Protein AF-A0A433TKR3-F1 (afdb_monomer)

Radius of gyration: 33.06 Å; Cα contacts (8 Å, |Δi|>4): 77; chains: 1; bounding box: 110×56×82 Å

Solvent-accessible surface area (backbone atoms only — not comparable to full-atom values): 12250 Å² total; per-residue (Å²): 135,86,84,82,80,87,78,80,84,82,73,74,87,80,80,87,72,69,84,59,37,60,57,82,80,44,48,67,58,52,53,48,50,49,56,53,46,52,55,46,49,57,49,43,51,52,40,53,54,48,43,55,53,26,60,77,65,68,36,59,73,60,28,53,55,45,52,55,54,37,51,52,45,50,51,49,50,56,48,52,53,51,50,52,56,54,53,56,70,31,40,33,78,92,39,42,67,61,53,48,66,72,47,42,66,59,50,51,51,52,52,50,53,51,52,55,49,46,64,72,72,43,91,70,90,79,76,80,88,74,74,89,78,90,78,77,91,76,88,78,88,77,90,81,90,80,82,88,78,92,80,86,88,83,84,94,74,84,83,90,85,84,82,83,88,86,89,80,90,85,89,81,89,85,79,92,78,90,83,90,78,93,132

Sequence (183 aa):
MASFDPEESTKKSADVMGVKYPMKRLELSVHNFIKVLDIDLDRLHRHSENIKKLTNAEDWPGLHKEQVNASRTVQQIKANIREVERARTQVVDRDLGLFDSKVHDVKMKAISAVDEFAMLIGPGVSTTASSGSARQRTAVETGHGCDGTDSPLLPCSQPLLQETVSGTKGKSQSHRATLTQVF

Foldseek 3Di:
DDDDDDDDDPPPPPDPQDAADEVVVCVVVLVVLLVVLVVLLVVLVVLLVQLVVCVVVVVVVSNVVSVVVSVVSLVVLVVSLVVLVVNLSRHDPVCNVVSCVSCVVSSVSSVVSSVVVCVSPPDDPPPPDDDDDDDDDDDDDDDDDDDDDDDDDDDDDDDDDDDDDDDDDDDDDDDDDDDDDDD

Nearest PDB structures (foldseek):
  6fel-assembly2_C  TM=6.933E-01  e=3.642E+00  Homo sapiens
  5nwk-assembly1_G  TM=6.410E-01  e=9.718E+00  Nicotiana tabacum
  8i7r-assembly1_F4  TM=3.286E-01  e=6.282E+00  Mus musculus

Secondary structure (DSSP, 8-state):
--------------SSSPPPB-HHHHHHHHHHHHHHHHHHHHHHHHHHHHHHHHHHTT-HHHHHHHHHHHHHHHHHHHHHHHHHHHHHHTB-GGGHHHHHHHHHHHHHHHHHHHHHHHHHHS--S----------------------------------------------------------

Organism: Elysia chlorotica (NCBI:txid188477)

InterPro domains:
  IPR059001 STX17-like, N-terminal domain [PF26585] (24-120)

Mean predicted aligned error: 17.99 Å

Structure (mmCIF, N/CA/C/O backbone):
data_AF-A0A433TKR3-F1
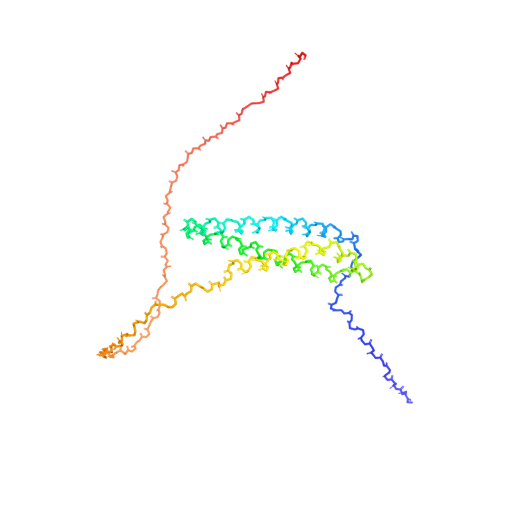#
_entry.id   AF-A0A433TKR3-F1
#
loop_
_atom_site.group_PDB
_atom_site.id
_atom_site.type_symbol
_atom_site.label_atom_id
_atom_site.label_alt_id
_atom_site.label_comp_id
_atom_site.label_asym_id
_atom_site.label_entity_id
_atom_site.label_seq_id
_atom_site.pdbx_PDB_ins_code
_atom_site.Cartn_x
_atom_site.Cartn_y
_atom_site.Cartn_z
_atom_site.occupancy
_atom_site.B_iso_or_equiv
_atom_site.auth_seq_id
_atom_site.auth_comp_id
_atom_site.auth_asym_id
_atom_site.auth_atom_id
_atom_site.pdbx_PDB_model_num
ATOM 1 N N . MET A 1 1 ? -63.866 -11.858 27.294 1.00 48.47 1 MET A N 1
ATOM 2 C CA . MET A 1 1 ? -63.194 -11.752 25.983 1.00 48.47 1 MET A CA 1
ATOM 3 C C . MET A 1 1 ? -61.899 -11.002 26.220 1.00 48.47 1 MET A C 1
ATOM 5 O O . MET A 1 1 ? -61.967 -9.891 26.723 1.00 48.47 1 MET A O 1
ATOM 9 N N . ALA A 1 2 ? -60.748 -11.644 26.020 1.00 47.81 2 ALA A N 1
ATOM 10 C CA . ALA A 1 2 ? -59.451 -11.016 26.257 1.00 47.81 2 ALA A CA 1
ATOM 11 C C . ALA A 1 2 ? -59.043 -10.220 25.010 1.00 47.81 2 ALA A C 1
ATOM 13 O O . ALA A 1 2 ? -58.962 -10.787 23.921 1.00 47.81 2 ALA A O 1
ATOM 14 N N . SER A 1 3 ? -58.850 -8.914 25.192 1.00 57.16 3 SER A N 1
ATOM 15 C CA . SER A 1 3 ? -58.264 -8.003 24.211 1.00 57.16 3 SER A CA 1
ATOM 16 C C . SER A 1 3 ? -56.766 -8.282 24.147 1.00 57.16 3 SER A C 1
ATOM 18 O O . SER A 1 3 ? -56.089 -8.209 25.170 1.00 57.16 3 SER A O 1
ATOM 20 N N . PHE A 1 4 ? -56.268 -8.667 22.976 1.00 55.81 4 PHE A N 1
ATOM 21 C CA . PHE A 1 4 ? -54.838 -8.763 22.705 1.00 55.81 4 PHE A CA 1
ATOM 22 C C . PHE A 1 4 ? -54.396 -7.441 22.074 1.00 55.81 4 PHE A C 1
ATOM 24 O O . PHE A 1 4 ? -54.699 -7.191 20.910 1.00 55.81 4 PHE A O 1
ATOM 31 N N . ASP A 1 5 ? -53.692 -6.613 22.843 1.00 66.38 5 ASP A N 1
ATOM 32 C CA . ASP A 1 5 ? -52.900 -5.496 22.324 1.00 66.38 5 ASP A CA 1
ATOM 33 C C . ASP A 1 5 ? -51.563 -6.031 21.784 1.00 66.38 5 ASP A C 1
ATOM 35 O O . ASP A 1 5 ? -50.830 -6.685 22.535 1.00 66.38 5 ASP A O 1
ATOM 39 N N . PRO A 1 6 ? -51.195 -5.781 20.514 1.00 61.09 6 PRO A N 1
ATOM 40 C CA . PRO A 1 6 ? -49.854 -6.046 20.028 1.00 61.09 6 PRO A CA 1
ATOM 41 C C . PRO A 1 6 ? -49.025 -4.760 20.118 1.00 61.09 6 PRO A C 1
ATOM 43 O O . PRO A 1 6 ? -48.836 -4.057 19.126 1.00 61.09 6 PRO A O 1
ATOM 46 N N . GLU A 1 7 ? -48.514 -4.455 21.308 1.00 57.00 7 GLU A N 1
ATOM 47 C CA . GLU A 1 7 ? -47.422 -3.492 21.454 1.00 57.00 7 GLU A CA 1
ATOM 48 C C . GLU A 1 7 ? -46.096 -4.144 21.020 1.00 57.00 7 GLU A C 1
ATOM 50 O O . GLU A 1 7 ? -45.695 -5.207 21.492 1.00 57.00 7 GLU A O 1
ATOM 55 N N . GLU A 1 8 ? -45.431 -3.448 20.100 1.00 56.69 8 GLU A N 1
ATOM 56 C CA . GLU A 1 8 ? -43.982 -3.264 20.077 1.00 56.69 8 GLU A CA 1
ATOM 57 C C . GLU A 1 8 ? -43.087 -4.507 19.903 1.00 56.69 8 GLU A C 1
ATOM 59 O O . GLU A 1 8 ? -42.444 -5.011 20.821 1.00 56.69 8 GLU A O 1
ATO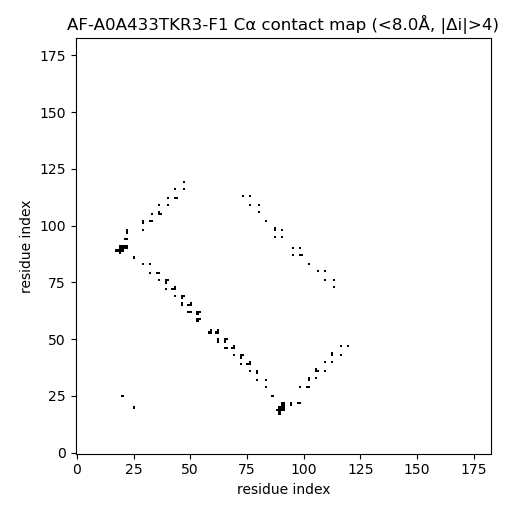M 64 N N . SER A 1 9 ? -42.888 -4.917 18.645 1.00 48.69 9 SER A N 1
ATOM 65 C CA . SER A 1 9 ? -41.662 -5.624 18.259 1.00 48.69 9 SER A CA 1
ATOM 66 C C . SER A 1 9 ? -40.660 -4.638 17.657 1.00 48.69 9 SER A C 1
ATOM 68 O O . SER A 1 9 ? -40.478 -4.579 16.436 1.00 48.69 9 SER A O 1
ATOM 70 N N . THR A 1 10 ? -39.972 -3.873 18.505 1.00 50.88 10 THR A N 1
ATOM 71 C CA . THR A 1 10 ? -38.689 -3.259 18.144 1.00 50.88 10 THR A CA 1
ATOM 72 C C . THR A 1 10 ? -37.668 -4.383 17.948 1.00 50.88 10 THR A C 1
ATOM 74 O O . THR A 1 10 ? -36.869 -4.731 18.816 1.00 50.88 10 THR A O 1
ATOM 77 N N . LYS A 1 11 ? -37.711 -5.013 16.767 1.00 49.41 11 LYS A N 1
ATOM 78 C CA . LYS A 1 11 ? -36.668 -5.923 16.293 1.00 49.41 11 LYS A CA 1
ATOM 79 C C . LYS A 1 11 ? -35.388 -5.116 16.130 1.00 49.41 11 LYS A C 1
ATOM 81 O O . LYS A 1 11 ? -35.115 -4.535 15.085 1.00 49.41 11 LYS A O 1
ATOM 86 N N . LYS A 1 12 ? -34.605 -5.102 17.204 1.00 47.38 12 LYS A N 1
ATOM 87 C CA . LYS A 1 12 ? -33.184 -4.789 17.226 1.00 47.38 12 LYS A CA 1
ATOM 88 C C . LYS A 1 12 ? -32.524 -5.610 16.113 1.00 47.38 12 LYS A C 1
ATOM 90 O O . LYS A 1 12 ? -32.362 -6.820 16.241 1.00 47.38 12 LYS A O 1
ATOM 95 N N . SER A 1 13 ? -32.202 -4.952 15.004 1.00 46.38 13 SER A N 1
ATOM 96 C CA . SER A 1 13 ? -31.494 -5.480 13.833 1.00 46.38 13 SER A CA 1
ATOM 97 C C . SER A 1 13 ? -30.025 -5.759 14.172 1.00 46.38 13 SER A C 1
ATOM 99 O O . SER A 1 13 ? -29.104 -5.175 13.602 1.00 46.38 13 SER A O 1
ATOM 101 N N . ALA A 1 14 ? -29.807 -6.593 15.181 1.00 53.03 14 ALA A N 1
ATOM 102 C CA . ALA A 1 14 ? -28.511 -6.915 15.744 1.00 53.03 14 ALA A CA 1
ATOM 103 C C . ALA A 1 14 ? -28.146 -8.355 15.398 1.00 53.03 14 ALA A C 1
ATOM 105 O O . ALA A 1 14 ? -28.072 -9.174 16.300 1.00 53.03 14 ALA A O 1
ATOM 106 N N . ASP A 1 15 ? -27.942 -8.662 14.114 1.00 48.41 15 ASP A N 1
ATOM 107 C CA . ASP A 1 15 ? -27.101 -9.811 13.745 1.00 48.41 15 ASP A CA 1
ATOM 108 C C . ASP A 1 15 ? -26.623 -9.779 12.280 1.00 48.41 15 ASP A C 1
ATOM 110 O O . ASP A 1 15 ? -26.839 -10.701 11.503 1.00 48.41 15 ASP A O 1
ATOM 114 N N . VAL A 1 16 ? -25.997 -8.676 11.857 1.00 54.69 16 VAL A N 1
ATOM 115 C CA . VAL A 1 16 ? -25.066 -8.695 10.700 1.00 54.69 16 VAL A CA 1
ATOM 116 C C . VAL A 1 16 ? -23.756 -7.973 11.052 1.00 54.69 16 VAL A C 1
ATOM 118 O O . VAL A 1 16 ? -22.920 -7.687 10.202 1.00 54.69 16 VAL A O 1
ATOM 121 N N . MET A 1 17 ? -23.545 -7.656 12.332 1.00 58.62 17 MET A N 1
ATOM 122 C CA . MET A 1 17 ? -22.309 -7.044 12.811 1.00 58.62 17 MET A CA 1
ATOM 123 C C . MET A 1 17 ? -21.657 -8.023 13.770 1.00 58.62 17 MET A C 1
ATOM 125 O O . MET A 1 17 ? -22.110 -8.186 14.900 1.00 58.62 17 MET A O 1
ATOM 129 N N . GLY A 1 18 ? -20.636 -8.712 13.262 1.00 68.06 18 GLY A N 1
ATOM 130 C CA . GLY A 1 18 ? -19.892 -9.731 13.988 1.00 68.06 18 GLY A CA 1
ATOM 131 C C . GLY A 1 18 ? -19.326 -9.248 15.326 1.00 68.06 18 GLY A C 1
ATOM 132 O O . GLY A 1 18 ? -19.333 -8.065 15.665 1.00 68.06 18 GLY A O 1
ATOM 133 N N . VAL A 1 19 ? -18.819 -10.208 16.098 1.00 84.75 19 VAL A N 1
ATOM 134 C CA . VAL A 1 19 ? -18.262 -9.987 17.436 1.00 84.75 19 VAL A CA 1
ATOM 135 C C . VAL A 1 19 ? -17.197 -8.881 17.408 1.00 84.75 19 VAL A C 1
ATOM 137 O O . VAL A 1 19 ? -16.174 -9.019 16.740 1.00 84.75 19 VAL A O 1
ATOM 140 N N . LYS A 1 20 ? -17.433 -7.796 18.159 1.00 94.12 20 LYS A N 1
ATOM 141 C CA . LYS A 1 20 ? -16.462 -6.710 18.360 1.00 94.12 20 LYS A CA 1
ATOM 142 C C . LYS A 1 20 ? -15.463 -7.070 19.465 1.00 94.12 20 LYS A C 1
ATOM 144 O O . LYS A 1 20 ? -15.821 -7.684 20.471 1.00 94.12 20 LYS A O 1
ATOM 149 N N . TYR A 1 21 ? -14.219 -6.635 19.314 1.00 95.06 21 TYR A N 1
ATOM 150 C CA . TYR A 1 21 ? -13.103 -6.909 20.209 1.00 95.06 21 TYR A CA 1
ATOM 151 C C . TYR A 1 21 ? -12.458 -5.613 20.717 1.00 95.06 21 TYR A C 1
ATOM 153 O O . TYR A 1 21 ? -12.402 -4.618 19.989 1.00 95.06 21 TYR A O 1
ATOM 161 N N . PRO A 1 22 ? -11.960 -5.597 21.967 1.00 95.19 22 PRO A N 1
ATOM 162 C CA . PRO A 1 22 ? -11.177 -4.474 22.466 1.00 95.19 22 PRO A CA 1
ATOM 163 C C . PRO A 1 22 ? -9.855 -4.365 21.702 1.00 95.19 22 PRO A C 1
ATOM 165 O O . PRO A 1 22 ? -9.304 -5.383 21.265 1.00 95.19 22 PRO A O 1
ATOM 168 N N . MET A 1 23 ? -9.296 -3.155 21.635 1.00 95.50 23 MET A N 1
ATOM 169 C CA . MET A 1 23 ? -8.055 -2.883 20.896 1.00 95.50 23 MET A CA 1
ATOM 170 C C . MET A 1 23 ? -6.918 -3.851 21.252 1.00 95.50 23 MET A C 1
ATOM 172 O O . MET A 1 23 ? -6.229 -4.340 20.361 1.00 95.50 23 MET A O 1
ATOM 176 N N . LYS A 1 24 ? -6.777 -4.201 22.538 1.00 94.75 24 LYS A N 1
ATOM 177 C CA . LYS A 1 24 ? -5.726 -5.100 23.052 1.00 94.75 24 LYS A CA 1
ATOM 178 C C . LYS A 1 24 ? -5.632 -6.437 22.312 1.00 94.75 24 LYS A C 1
ATOM 180 O O . LYS A 1 24 ? -4.547 -6.977 22.148 1.00 94.75 24 LYS A O 1
ATOM 185 N N . ARG A 1 25 ? -6.761 -6.980 21.841 1.00 95.38 25 ARG A N 1
ATOM 186 C CA . ARG A 1 25 ? -6.782 -8.255 21.104 1.00 95.38 25 ARG A CA 1
ATOM 187 C C . ARG A 1 25 ? -6.266 -8.108 19.669 1.00 95.38 25 ARG A C 1
ATOM 189 O O . ARG A 1 25 ? -5.767 -9.073 19.098 1.00 95.38 25 ARG A O 1
ATOM 196 N N . LEU A 1 26 ? -6.395 -6.915 19.095 1.00 94.75 26 LEU A N 1
ATOM 197 C CA . LEU A 1 26 ? -6.037 -6.601 17.713 1.00 94.75 26 LEU A CA 1
ATOM 198 C C . LEU A 1 26 ? -4.635 -5.991 17.587 1.00 94.75 26 LEU A C 1
ATOM 200 O O . LEU A 1 26 ? -4.160 -5.830 16.469 1.00 94.75 26 LEU A O 1
ATOM 204 N N . GLU A 1 27 ? -3.941 -5.697 18.692 1.00 95.31 27 GLU A N 1
ATOM 205 C CA . GLU A 1 27 ? -2.611 -5.064 18.689 1.00 95.31 27 GLU A CA 1
ATOM 206 C C . GLU A 1 27 ? -1.600 -5.786 17.798 1.00 95.31 27 GLU A C 1
ATOM 208 O O . GLU A 1 27 ? -0.937 -5.149 16.979 1.00 95.31 27 GLU A O 1
ATOM 213 N N . LEU A 1 28 ? -1.527 -7.116 17.899 1.00 96.31 28 LEU A N 1
ATOM 214 C CA . LEU A 1 28 ? -0.622 -7.909 17.067 1.00 96.31 28 LEU A CA 1
ATOM 215 C C . LEU A 1 28 ? -1.000 -7.833 15.582 1.00 96.31 28 LEU A C 1
ATOM 217 O O . LEU A 1 28 ? -0.124 -7.749 14.725 1.00 96.31 28 LEU A O 1
ATOM 221 N N . SER A 1 29 ? -2.300 -7.827 15.275 1.00 95.69 29 SER A N 1
ATOM 222 C CA . SER A 1 29 ? -2.774 -7.688 13.892 1.00 95.69 29 SER A CA 1
ATOM 223 C C . SER A 1 29 ? -2.434 -6.308 13.335 1.00 95.69 29 SER A C 1
ATOM 225 O O . SER A 1 29 ? -1.899 -6.215 12.238 1.00 95.69 29 SER A O 1
ATOM 227 N N . VAL A 1 30 ? -2.640 -5.247 14.120 1.00 96.88 30 VAL A N 1
ATOM 228 C CA . VAL A 1 30 ? -2.285 -3.872 13.741 1.00 96.88 30 VAL A CA 1
ATOM 229 C C . VAL A 1 30 ? -0.789 -3.724 13.492 1.00 96.88 30 VAL A C 1
ATOM 231 O O . VAL A 1 30 ? -0.396 -3.179 12.464 1.00 96.88 30 VAL A O 1
ATOM 234 N N . HIS A 1 31 ? 0.047 -4.263 14.378 1.00 97.88 31 HIS A N 1
ATOM 235 C CA . HIS A 1 31 ? 1.494 -4.278 14.175 1.00 97.88 31 HIS A CA 1
ATOM 236 C C . HIS A 1 31 ? 1.883 -5.001 12.875 1.00 97.88 31 HIS A C 1
ATOM 238 O O . HIS A 1 31 ? 2.725 -4.517 12.120 1.00 97.88 31 HIS A O 1
ATOM 244 N N . ASN A 1 32 ? 1.246 -6.139 12.583 1.00 97.69 32 ASN A N 1
ATOM 245 C CA . ASN A 1 32 ? 1.503 -6.880 11.352 1.00 97.69 32 ASN A CA 1
ATOM 246 C C . ASN A 1 32 ? 1.059 -6.109 10.104 1.00 97.69 32 ASN A C 1
ATOM 248 O O . ASN A 1 32 ? 1.804 -6.101 9.130 1.00 97.69 32 ASN A O 1
ATOM 252 N N . PHE A 1 33 ? -0.092 -5.429 10.132 1.00 97.38 33 PHE A N 1
ATOM 253 C CA . PHE A 1 33 ? -0.540 -4.601 9.008 1.00 97.38 33 PHE A CA 1
ATOM 254 C C . PHE A 1 33 ? 0.463 -3.498 8.686 1.00 97.38 33 PHE A C 1
ATOM 256 O O . PHE A 1 33 ? 0.832 -3.341 7.526 1.00 97.38 33 PHE A O 1
ATOM 263 N N . ILE A 1 34 ? 0.936 -2.781 9.711 1.00 97.88 34 ILE A N 1
ATOM 264 C CA . ILE A 1 34 ? 1.934 -1.716 9.549 1.00 97.88 34 ILE A CA 1
ATOM 265 C C . ILE A 1 34 ? 3.204 -2.292 8.921 1.00 97.88 34 ILE A C 1
ATOM 267 O O . ILE A 1 34 ? 3.629 -1.844 7.862 1.00 97.88 34 ILE A O 1
ATOM 271 N N . LYS A 1 35 ? 3.746 -3.361 9.514 1.00 98.25 35 LYS A N 1
ATOM 272 C CA . LYS A 1 35 ? 4.983 -3.986 9.041 1.00 98.25 35 LYS A CA 1
ATOM 273 C C . LYS A 1 35 ? 4.885 -4.487 7.597 1.00 98.25 35 LYS A C 1
ATOM 275 O O . LYS A 1 35 ? 5.826 -4.315 6.830 1.00 98.25 35 LYS A O 1
ATOM 280 N N . VAL A 1 36 ? 3.790 -5.158 7.238 1.00 98.25 36 VAL A N 1
ATOM 281 C CA . VAL A 1 36 ? 3.608 -5.696 5.881 1.00 98.25 36 VAL A CA 1
ATOM 282 C C . VAL A 1 36 ? 3.456 -4.559 4.873 1.00 98.25 36 VAL A C 1
ATOM 284 O O . VAL A 1 36 ? 4.099 -4.602 3.827 1.00 98.25 36 VAL A O 1
ATOM 287 N N . LEU A 1 37 ? 2.671 -3.528 5.197 1.00 98.12 37 LEU A N 1
ATOM 288 C CA . LEU A 1 37 ? 2.521 -2.367 4.324 1.00 98.12 37 LEU A CA 1
ATOM 289 C C . LEU A 1 37 ? 3.848 -1.629 4.121 1.00 98.12 37 LEU A C 1
ATOM 291 O O . LEU A 1 37 ? 4.151 -1.293 2.984 1.00 98.12 37 LEU A O 1
ATOM 295 N N . ASP A 1 38 ? 4.665 -1.439 5.159 1.00 98.25 38 ASP A N 1
ATOM 296 C CA . ASP A 1 38 ? 5.983 -0.803 5.012 1.00 98.25 38 ASP A CA 1
ATOM 297 C C . ASP A 1 38 ? 6.882 -1.576 4.028 1.00 98.25 38 ASP A C 1
ATOM 299 O O . ASP A 1 38 ? 7.483 -0.987 3.128 1.00 98.25 38 ASP A O 1
ATOM 303 N N . ILE A 1 39 ? 6.915 -2.911 4.132 1.00 98.38 39 ILE A N 1
ATOM 304 C CA . ILE A 1 39 ? 7.685 -3.770 3.216 1.00 98.38 39 ILE A CA 1
ATOM 305 C C . ILE A 1 39 ? 7.169 -3.647 1.775 1.00 98.38 39 ILE A C 1
ATOM 307 O O . ILE A 1 39 ? 7.962 -3.557 0.832 1.00 98.38 39 ILE A O 1
ATOM 311 N N . ASP A 1 40 ? 5.850 -3.662 1.589 1.00 98.25 40 ASP A N 1
ATOM 312 C CA . ASP A 1 40 ? 5.247 -3.553 0.262 1.00 98.25 40 ASP A CA 1
ATOM 313 C C . ASP A 1 40 ? 5.471 -2.162 -0.356 1.00 98.25 40 ASP A C 1
ATOM 315 O O . ASP A 1 40 ? 5.695 -2.058 -1.565 1.00 98.25 40 ASP A O 1
ATOM 319 N N . LEU A 1 41 ? 5.466 -1.100 0.457 1.00 98.62 41 LEU A N 1
ATOM 320 C CA . LEU A 1 41 ? 5.727 0.271 0.015 1.00 98.62 41 LEU A CA 1
ATOM 321 C C . LEU A 1 41 ? 7.165 0.446 -0.468 1.00 98.62 41 LEU A C 1
ATOM 323 O O . LEU A 1 41 ? 7.380 0.948 -1.574 1.00 98.62 41 LEU A O 1
ATOM 327 N N . ASP A 1 42 ? 8.139 -0.050 0.295 1.00 98.50 42 ASP A N 1
ATOM 328 C CA . ASP A 1 42 ? 9.545 -0.064 -0.120 1.00 98.50 42 ASP A CA 1
ATOM 329 C C . ASP A 1 42 ? 9.728 -0.818 -1.441 1.00 98.50 42 ASP A C 1
ATOM 331 O O . ASP A 1 42 ? 10.486 -0.408 -2.327 1.00 98.50 42 ASP A O 1
ATOM 335 N N . ARG A 1 43 ? 9.011 -1.934 -1.605 1.00 98.50 43 ARG A N 1
ATOM 336 C CA . ARG A 1 43 ? 9.051 -2.732 -2.830 1.00 98.50 43 ARG A CA 1
ATOM 337 C C . ARG A 1 43 ? 8.453 -1.984 -4.019 1.00 98.50 43 ARG A C 1
ATOM 339 O O . ARG A 1 43 ? 9.044 -2.001 -5.099 1.00 98.50 43 ARG A O 1
ATOM 346 N N . LEU A 1 44 ? 7.311 -1.322 -3.835 1.00 98.56 44 LEU A N 1
ATOM 347 C CA . LEU A 1 44 ? 6.661 -0.531 -4.881 1.00 98.56 44 LEU A CA 1
ATOM 348 C C . LEU A 1 44 ? 7.533 0.657 -5.310 1.00 98.56 44 LEU A C 1
ATOM 350 O O . LEU A 1 44 ? 7.657 0.937 -6.506 1.00 98.56 44 LEU A O 1
ATOM 354 N N . HIS A 1 45 ? 8.192 1.311 -4.355 1.00 98.25 45 HIS A N 1
ATOM 355 C CA . HIS A 1 45 ? 9.132 2.388 -4.637 1.00 98.25 45 HIS A CA 1
ATOM 356 C C . HIS A 1 45 ? 10.285 1.909 -5.532 1.00 98.25 45 HIS A C 1
ATOM 358 O O . HIS A 1 45 ? 10.523 2.483 -6.594 1.00 98.25 45 HIS A O 1
ATOM 364 N N . ARG A 1 46 ? 10.926 0.784 -5.186 1.00 98.50 46 ARG A N 1
ATOM 365 C CA . ARG A 1 46 ? 11.996 0.185 -6.009 1.00 98.50 46 ARG A CA 1
ATOM 366 C C . ARG A 1 46 ? 11.523 -0.182 -7.414 1.00 98.50 46 ARG A C 1
ATOM 368 O O . ARG A 1 46 ? 12.225 0.090 -8.383 1.00 98.50 46 ARG A O 1
ATOM 375 N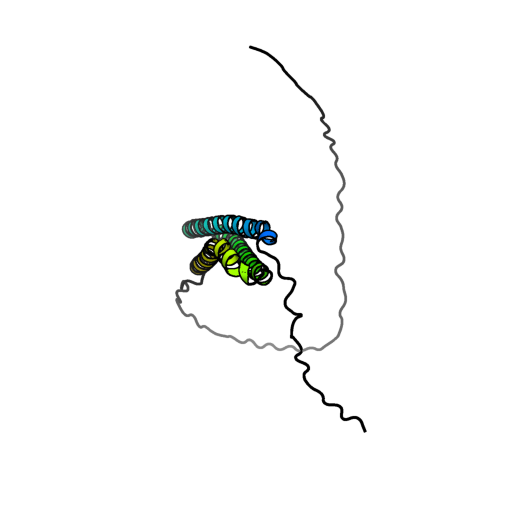 N . HIS A 1 47 ? 10.326 -0.757 -7.539 1.00 98.38 47 HIS A N 1
ATOM 376 C CA . HIS A 1 47 ? 9.734 -1.033 -8.848 1.00 98.38 47 HIS A CA 1
ATOM 377 C C . HIS A 1 47 ? 9.569 0.242 -9.683 1.00 98.38 47 HIS A C 1
ATOM 379 O O . HIS A 1 47 ? 9.858 0.242 -10.877 1.00 98.38 47 HIS A O 1
ATOM 385 N N . SER A 1 48 ? 9.162 1.344 -9.054 1.00 97.94 48 SER A N 1
ATOM 386 C CA . SER A 1 48 ? 8.988 2.640 -9.719 1.00 97.94 48 SER A CA 1
ATOM 387 C C . SER A 1 48 ? 10.314 3.193 -10.250 1.00 97.94 48 SER A C 1
ATOM 389 O O . SER A 1 48 ? 10.372 3.716 -11.362 1.00 97.94 48 SER A O 1
ATOM 391 N N . GLU A 1 49 ? 11.400 3.050 -9.489 1.00 98.00 49 GLU A N 1
ATOM 392 C CA . GLU A 1 49 ? 12.743 3.419 -9.946 1.00 98.00 49 GLU A CA 1
ATOM 393 C C . GLU A 1 49 ? 13.241 2.527 -11.086 1.00 98.00 49 GLU A C 1
ATOM 395 O O . GLU A 1 49 ? 13.807 3.025 -12.060 1.00 98.00 49 GLU A O 1
ATOM 400 N N . ASN A 1 50 ? 13.031 1.215 -10.981 1.00 98.06 50 ASN A N 1
ATOM 401 C CA . ASN A 1 50 ? 13.443 0.260 -12.005 1.00 98.06 50 ASN A CA 1
ATOM 402 C C . ASN A 1 50 ? 12.702 0.494 -13.319 1.00 98.06 50 ASN A C 1
ATOM 404 O O . ASN A 1 50 ? 13.335 0.498 -14.368 1.00 98.06 50 ASN A O 1
ATOM 408 N N . ILE A 1 51 ? 11.396 0.764 -13.262 1.00 97.31 51 ILE A N 1
ATOM 409 C CA . ILE A 1 51 ? 10.597 1.141 -14.432 1.00 97.31 51 ILE A CA 1
ATOM 410 C C . ILE A 1 51 ? 11.221 2.351 -15.128 1.00 97.31 51 ILE A C 1
ATOM 412 O O . ILE A 1 51 ? 11.484 2.285 -16.321 1.00 97.31 51 ILE A O 1
ATOM 416 N N . LYS A 1 52 ? 11.549 3.422 -14.391 1.00 96.75 52 LYS A N 1
ATOM 417 C CA . LYS A 1 52 ? 12.201 4.611 -14.970 1.00 96.75 52 LYS A CA 1
ATOM 418 C C . LYS A 1 52 ? 13.539 4.266 -15.635 1.00 96.75 52 LYS A C 1
ATOM 420 O O . LYS A 1 52 ? 13.809 4.726 -16.741 1.00 96.75 52 LYS A O 1
ATOM 425 N N . LYS A 1 53 ? 14.367 3.443 -14.981 1.00 98.06 53 LYS A N 1
ATOM 426 C CA . LYS A 1 53 ? 15.672 3.007 -15.512 1.00 98.06 53 LYS A CA 1
ATOM 427 C C . LYS A 1 53 ? 15.523 2.181 -16.795 1.00 98.06 53 LYS A C 1
ATOM 429 O O . LYS A 1 53 ? 16.233 2.447 -17.757 1.00 98.06 53 LYS A O 1
ATOM 434 N N . LEU A 1 54 ? 14.600 1.220 -16.813 1.00 97.62 54 LEU A N 1
ATOM 435 C CA . LEU A 1 54 ? 14.348 0.333 -17.954 1.00 97.62 54 LEU A CA 1
ATOM 436 C C . LEU A 1 54 ? 13.732 1.087 -19.136 1.00 97.62 54 LEU A C 1
ATOM 438 O O . LEU A 1 54 ? 14.137 0.852 -20.270 1.00 97.62 54 LEU A O 1
ATOM 442 N N . THR A 1 55 ? 12.832 2.042 -18.875 1.00 96.06 55 THR A N 1
ATOM 443 C CA . THR A 1 55 ? 12.296 2.946 -19.903 1.00 96.06 55 THR A CA 1
ATOM 444 C C . THR A 1 55 ? 13.410 3.757 -20.563 1.00 96.06 55 THR A C 1
ATOM 446 O O . THR A 1 55 ? 13.482 3.803 -21.785 1.00 96.06 55 THR A O 1
ATOM 449 N N . ASN A 1 56 ? 14.315 4.352 -19.778 1.00 97.12 56 ASN A N 1
ATOM 450 C CA . ASN A 1 56 ? 15.430 5.142 -20.316 1.00 97.12 56 ASN A CA 1
ATOM 451 C C . ASN A 1 56 ? 16.454 4.299 -21.093 1.00 97.12 56 ASN A C 1
ATOM 453 O O . ASN A 1 56 ? 17.167 4.831 -21.937 1.00 97.12 56 ASN A O 1
ATOM 457 N N . ALA A 1 57 ? 16.556 3.007 -20.775 1.00 97.50 57 ALA A N 1
ATOM 458 C CA . ALA A 1 57 ? 17.439 2.061 -21.448 1.00 97.50 57 ALA A CA 1
ATOM 459 C C . ALA A 1 57 ? 16.781 1.363 -22.654 1.00 97.50 57 ALA A C 1
ATOM 461 O O . ALA A 1 57 ? 17.432 0.535 -23.284 1.00 97.50 57 ALA A O 1
ATOM 462 N N . GLU A 1 58 ? 15.506 1.654 -22.944 1.00 96.88 58 GLU A N 1
ATOM 463 C CA . GLU A 1 58 ? 14.703 1.005 -23.994 1.00 96.88 58 GLU A CA 1
ATOM 464 C C . GLU A 1 58 ? 14.644 -0.539 -23.876 1.00 96.88 58 GLU A C 1
ATOM 466 O O . GLU A 1 58 ? 14.395 -1.250 -24.852 1.00 96.88 58 GLU A O 1
ATOM 471 N N . ASP A 1 59 ? 14.825 -1.085 -22.666 1.00 97.88 59 ASP A N 1
ATOM 472 C CA . ASP A 1 59 ? 14.702 -2.524 -22.391 1.00 97.88 59 ASP A CA 1
ATOM 473 C C . ASP A 1 59 ? 13.227 -2.899 -22.196 1.0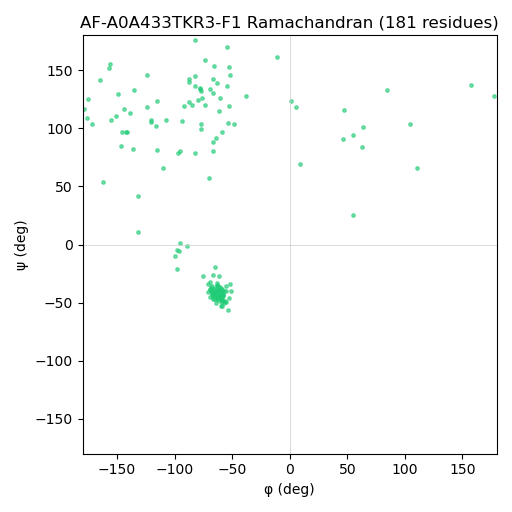0 97.88 59 ASP A C 1
ATOM 475 O O . ASP A 1 59 ? 12.732 -3.050 -21.076 1.00 97.88 59 ASP A O 1
ATOM 479 N N . TRP A 1 60 ? 12.497 -3.027 -23.306 1.00 96.88 60 TRP A N 1
ATOM 480 C CA . TRP A 1 60 ? 11.062 -3.328 -23.302 1.00 96.88 60 TRP A CA 1
ATOM 481 C C . TRP A 1 60 ? 10.699 -4.669 -22.640 1.00 96.88 60 TRP A C 1
ATOM 483 O O . TRP A 1 60 ? 9.728 -4.698 -21.873 1.00 96.88 60 TRP A O 1
ATOM 493 N N . PRO A 1 61 ? 11.437 -5.780 -22.863 1.00 97.62 61 PRO A N 1
ATOM 494 C CA . PRO A 1 61 ? 11.184 -7.032 -22.151 1.00 97.62 61 PRO A CA 1
ATOM 495 C C . PRO A 1 61 ? 11.366 -6.898 -20.635 1.00 97.62 61 PRO A C 1
ATOM 497 O O . PRO A 1 61 ? 10.519 -7.372 -19.867 1.00 97.62 61 PRO A O 1
ATOM 500 N N . GLY A 1 62 ? 12.443 -6.234 -20.197 1.00 97.81 62 GLY A N 1
ATOM 501 C CA . GLY A 1 62 ? 12.687 -5.945 -18.787 1.00 97.81 62 GLY A CA 1
ATOM 502 C C . GLY A 1 62 ? 11.597 -5.057 -18.192 1.00 97.81 62 GLY A C 1
ATOM 503 O O . GLY A 1 62 ? 11.044 -5.381 -17.138 1.00 97.81 62 GLY A O 1
ATOM 504 N N . LEU A 1 63 ? 11.227 -3.986 -18.899 1.00 97.44 63 LEU A N 1
ATOM 505 C CA . LEU A 1 63 ? 10.175 -3.053 -18.499 1.00 97.44 63 LEU A CA 1
ATOM 506 C C . LEU A 1 63 ? 8.840 -3.769 -18.295 1.00 97.44 63 LEU A C 1
ATOM 508 O O . LEU A 1 63 ? 8.219 -3.613 -17.245 1.00 97.44 63 LEU A O 1
ATOM 512 N N . HIS A 1 64 ? 8.409 -4.585 -19.260 1.00 96.69 64 HIS A N 1
ATOM 513 C CA . HIS A 1 64 ? 7.145 -5.310 -19.160 1.00 96.69 64 HIS A CA 1
ATOM 514 C C . HIS A 1 64 ? 7.127 -6.246 -17.945 1.00 96.69 64 HIS A C 1
ATOM 516 O O . HIS A 1 64 ? 6.174 -6.253 -17.161 1.00 96.69 64 HIS A O 1
ATOM 522 N N . LYS A 1 65 ? 8.211 -7.006 -17.742 1.00 98.00 65 LYS A N 1
ATOM 523 C CA . LYS A 1 65 ? 8.356 -7.886 -16.577 1.00 98.00 65 LYS A CA 1
ATOM 524 C C . LYS A 1 65 ? 8.262 -7.099 -15.270 1.00 98.00 65 LYS A C 1
ATOM 526 O O . LYS A 1 65 ? 7.586 -7.538 -14.337 1.00 98.00 65 LYS A O 1
ATOM 531 N N . GLU A 1 66 ? 8.916 -5.944 -15.207 1.00 98.12 66 GLU A N 1
ATOM 532 C CA . GLU A 1 66 ? 8.915 -5.102 -14.017 1.00 98.12 66 GLU A CA 1
ATOM 533 C C . GLU A 1 66 ? 7.533 -4.498 -13.742 1.00 98.12 66 GLU A C 1
ATOM 535 O O . GLU A 1 66 ? 7.063 -4.554 -12.607 1.00 98.12 66 GLU A O 1
ATOM 540 N N . GLN A 1 67 ? 6.821 -4.031 -14.770 1.00 97.00 67 GLN A N 1
ATOM 541 C CA . GLN A 1 67 ? 5.445 -3.534 -14.651 1.00 97.00 67 GLN A CA 1
ATOM 542 C C . GLN A 1 67 ? 4.478 -4.607 -14.130 1.00 97.00 67 GLN A C 1
ATOM 544 O O . GLN A 1 67 ? 3.631 -4.320 -13.277 1.00 97.00 67 GLN A O 1
ATOM 549 N N . VAL A 1 68 ? 4.611 -5.856 -14.588 1.00 97.38 68 VAL A N 1
ATOM 550 C CA . VAL A 1 68 ? 3.805 -6.982 -14.086 1.00 97.38 68 VAL A CA 1
ATOM 551 C C . VAL A 1 68 ? 4.107 -7.252 -12.610 1.00 97.38 68 VAL A C 1
ATOM 553 O O . VAL A 1 68 ? 3.182 -7.425 -11.813 1.00 97.38 68 VAL A O 1
ATOM 556 N N . ASN A 1 69 ? 5.383 -7.266 -12.216 1.00 97.88 69 ASN A N 1
ATOM 557 C CA . ASN A 1 69 ? 5.775 -7.460 -10.817 1.00 97.88 69 ASN A CA 1
ATOM 558 C C . ASN A 1 69 ? 5.239 -6.340 -9.919 1.00 97.88 69 ASN A C 1
ATOM 560 O O . ASN A 1 69 ? 4.636 -6.613 -8.881 1.00 97.88 69 ASN A O 1
ATOM 564 N N . ALA A 1 70 ? 5.393 -5.096 -10.360 1.00 98.00 70 ALA A N 1
ATOM 565 C CA . ALA A 1 70 ? 4.918 -3.917 -9.660 1.00 98.00 70 ALA A CA 1
ATOM 566 C C . ALA A 1 70 ? 3.389 -3.919 -9.501 1.00 98.00 70 ALA A C 1
ATOM 568 O O . ALA A 1 70 ? 2.875 -3.655 -8.414 1.00 98.00 70 ALA A O 1
ATOM 569 N N . SER A 1 71 ? 2.658 -4.329 -10.543 1.00 97.44 71 SER A N 1
ATOM 570 C CA . SER A 1 71 ? 1.198 -4.474 -10.502 1.00 97.44 71 SER A CA 1
ATOM 571 C C . SER A 1 71 ? 0.737 -5.473 -9.436 1.00 97.44 71 SER A C 1
ATOM 573 O O . SER A 1 71 ? -0.256 -5.219 -8.751 1.00 97.44 71 SER A O 1
ATOM 575 N N . ARG A 1 72 ? 1.464 -6.583 -9.232 1.00 98.31 72 ARG A N 1
ATOM 576 C CA . ARG A 1 72 ? 1.166 -7.523 -8.132 1.00 98.31 72 ARG A CA 1
ATOM 577 C C . ARG A 1 72 ? 1.370 -6.871 -6.766 1.00 98.31 72 ARG A C 1
ATOM 579 O O . ARG A 1 72 ? 0.519 -7.026 -5.896 1.00 98.31 72 ARG A O 1
ATOM 586 N N . THR A 1 73 ? 2.445 -6.105 -6.588 1.00 98.44 73 THR A N 1
ATOM 587 C CA . THR A 1 73 ? 2.699 -5.362 -5.341 1.00 98.44 73 THR A CA 1
ATOM 588 C C . THR A 1 73 ? 1.577 -4.355 -5.056 1.00 98.44 73 THR A C 1
ATOM 590 O O . THR A 1 73 ? 1.068 -4.305 -3.941 1.00 98.44 73 THR A O 1
ATOM 593 N N . VAL A 1 74 ? 1.083 -3.633 -6.069 1.00 98.44 74 VAL A N 1
ATOM 594 C CA . VAL A 1 74 ? -0.089 -2.746 -5.921 1.00 98.44 74 VAL A CA 1
ATOM 595 C C . VAL A 1 74 ? -1.334 -3.516 -5.475 1.00 98.44 74 VAL A C 1
ATOM 597 O O . VAL A 1 74 ? -2.076 -3.054 -4.606 1.00 98.44 74 VAL A O 1
ATOM 600 N N . GLN A 1 75 ? -1.588 -4.692 -6.053 1.00 98.44 75 GLN A N 1
ATOM 601 C CA . GLN A 1 75 ? -2.716 -5.534 -5.645 1.00 98.44 75 GLN A CA 1
ATOM 602 C C . GLN A 1 75 ? -2.584 -5.995 -4.188 1.00 98.44 75 GLN A C 1
ATOM 604 O O . GLN A 1 75 ? -3.585 -5.980 -3.468 1.00 98.44 75 GLN A O 1
ATOM 609 N N . GLN A 1 76 ? -1.368 -6.340 -3.750 1.00 98.38 76 GLN A N 1
ATOM 610 C CA . GLN A 1 76 ? -1.073 -6.724 -2.371 1.00 98.38 76 GLN A CA 1
ATOM 611 C C . GLN A 1 76 ? -1.333 -5.566 -1.398 1.00 98.38 76 GLN A C 1
ATOM 613 O O . GLN A 1 76 ? -2.073 -5.739 -0.431 1.00 98.38 76 GLN A O 1
ATOM 618 N N . ILE A 1 77 ? -0.845 -4.361 -1.707 1.00 98.62 77 ILE A N 1
ATOM 619 C CA . ILE A 1 77 ? -1.099 -3.151 -0.908 1.00 98.62 77 ILE A CA 1
ATOM 620 C C . ILE A 1 77 ? -2.605 -2.891 -0.789 1.00 98.62 77 ILE A C 1
ATOM 622 O O . ILE A 1 77 ? -3.132 -2.723 0.310 1.00 98.62 77 ILE A O 1
ATOM 626 N N . LYS A 1 78 ? -3.336 -2.928 -1.912 1.00 98.50 78 LYS A N 1
ATOM 627 C CA . LYS A 1 78 ? -4.796 -2.743 -1.916 1.00 98.50 78 LYS A CA 1
ATOM 628 C C . LYS A 1 78 ? -5.518 -3.811 -1.090 1.00 98.50 78 LYS A C 1
ATOM 630 O O . LYS A 1 78 ? -6.535 -3.507 -0.471 1.00 98.50 78 LYS A O 1
ATOM 635 N N . ALA A 1 79 ? -5.040 -5.056 -1.097 1.00 98.19 79 ALA A N 1
ATOM 636 C CA . ALA A 1 79 ? -5.595 -6.124 -0.270 1.00 98.19 79 ALA A CA 1
ATOM 637 C C . ALA A 1 79 ? -5.358 -5.866 1.222 1.00 98.19 79 ALA A C 1
ATOM 639 O O . ALA A 1 79 ? -6.323 -5.894 1.984 1.00 98.19 79 ALA A O 1
ATOM 640 N N . ASN A 1 80 ? -4.133 -5.505 1.605 1.00 97.94 80 ASN A N 1
ATOM 641 C CA . ASN A 1 80 ? -3.777 -5.161 2.981 1.00 97.94 80 ASN A CA 1
ATOM 642 C C . ASN A 1 80 ? -4.594 -3.965 3.507 1.00 97.94 80 ASN A C 1
ATOM 644 O O . ASN A 1 80 ? -5.113 -4.020 4.618 1.00 97.94 80 ASN A O 1
ATOM 648 N N . ILE A 1 81 ? -4.818 -2.921 2.696 1.00 98.25 81 ILE A N 1
ATOM 649 C CA . ILE A 1 81 ? -5.707 -1.803 3.074 1.00 98.25 81 ILE A CA 1
ATOM 650 C C . ILE A 1 81 ? -7.131 -2.307 3.361 1.00 98.25 81 ILE A C 1
ATOM 652 O O . ILE A 1 81 ? -7.726 -1.935 4.370 1.00 98.25 81 ILE A O 1
ATOM 656 N N . ARG A 1 82 ? -7.687 -3.190 2.519 1.00 98.25 82 ARG A N 1
ATOM 657 C CA . ARG A 1 82 ? -9.019 -3.777 2.770 1.00 98.25 82 ARG A CA 1
ATOM 658 C C . ARG A 1 82 ? -9.053 -4.624 4.041 1.00 98.25 82 ARG A C 1
ATOM 660 O O . ARG A 1 82 ? -10.090 -4.688 4.696 1.00 98.25 82 ARG A O 1
ATOM 667 N N . GLU A 1 83 ? -7.957 -5.291 4.386 1.00 97.56 83 GLU A N 1
ATOM 668 C CA . GLU A 1 83 ? -7.844 -6.040 5.639 1.00 97.56 83 GLU A CA 1
ATOM 669 C C . GLU A 1 83 ? -7.820 -5.122 6.860 1.00 97.56 83 GLU A C 1
ATOM 671 O O . GLU A 1 83 ? -8.510 -5.422 7.835 1.00 97.56 83 GLU A O 1
ATOM 676 N N . VAL A 1 84 ? -7.136 -3.976 6.780 1.00 97.69 84 VAL A N 1
ATOM 677 C CA . VAL A 1 84 ? -7.190 -2.927 7.811 1.00 97.69 84 VAL A CA 1
ATOM 678 C C . VAL A 1 84 ? -8.626 -2.435 8.003 1.00 97.69 84 VAL A C 1
ATOM 680 O O . VAL A 1 84 ? -9.112 -2.403 9.134 1.00 97.69 84 VAL A O 1
ATOM 683 N N . GLU A 1 85 ? -9.350 -2.136 6.918 1.00 97.25 85 GLU A N 1
ATOM 684 C CA . GLU A 1 85 ? -10.761 -1.724 7.004 1.00 97.25 85 GLU A CA 1
ATOM 685 C C . GLU A 1 85 ? -11.650 -2.819 7.594 1.00 97.25 85 GLU A C 1
ATOM 687 O O . GLU A 1 85 ? -12.526 -2.549 8.416 1.00 97.25 85 GLU A O 1
ATOM 692 N N . ARG A 1 86 ? -11.410 -4.080 7.226 1.00 95.94 86 ARG A N 1
ATOM 693 C CA . ARG A 1 86 ? -12.144 -5.209 7.799 1.00 95.94 86 ARG A CA 1
ATOM 694 C C . ARG A 1 86 ? -11.875 -5.332 9.297 1.00 95.94 86 ARG A C 1
ATOM 696 O O . ARG A 1 86 ? -12.824 -5.498 10.060 1.00 95.94 86 ARG A O 1
ATOM 703 N N . ALA A 1 87 ? -10.622 -5.214 9.730 1.00 95.38 87 ALA A N 1
ATOM 704 C CA . ALA A 1 87 ? -10.263 -5.243 11.144 1.00 95.38 87 ALA A CA 1
ATOM 705 C C . ALA A 1 87 ? -10.921 -4.092 11.917 1.00 95.38 87 ALA A C 1
ATOM 707 O O . ALA A 1 87 ? -11.429 -4.319 13.013 1.00 95.38 87 ALA A O 1
ATOM 708 N N . ARG A 1 88 ? -11.018 -2.898 11.316 1.00 96.44 88 ARG A N 1
ATOM 709 C CA . ARG A 1 88 ? -11.719 -1.744 11.897 1.00 96.44 88 ARG A CA 1
ATOM 710 C C . ARG A 1 88 ? -13.174 -2.060 12.254 1.00 96.44 88 ARG A C 1
ATOM 712 O O . ARG A 1 88 ? -13.632 -1.667 13.322 1.00 96.44 88 ARG A O 1
ATOM 719 N N . THR A 1 89 ? -13.894 -2.818 11.417 1.00 95.31 89 THR A N 1
ATOM 720 C CA . THR A 1 89 ? -15.293 -3.216 11.705 1.00 95.31 89 THR A CA 1
ATOM 721 C C . THR A 1 89 ? -15.441 -4.126 12.931 1.00 95.31 89 THR A C 1
ATOM 723 O O . THR A 1 89 ? -16.529 -4.222 13.497 1.00 95.31 89 THR A O 1
ATOM 726 N N . GLN A 1 90 ? -14.354 -4.772 13.363 1.00 95.12 90 GLN A N 1
ATOM 727 C CA . GLN A 1 90 ? -14.318 -5.673 14.515 1.00 95.12 90 GLN A CA 1
ATOM 728 C C . GLN A 1 90 ? -13.858 -4.974 15.800 1.00 95.12 90 GLN A C 1
ATOM 730 O O . GLN A 1 90 ? -13.741 -5.630 16.828 1.00 95.12 90 GLN A O 1
ATOM 735 N N . VAL A 1 91 ? -13.577 -3.670 15.784 1.00 96.31 91 VAL A N 1
ATOM 736 C CA . VAL A 1 91 ? -13.143 -2.916 16.972 1.00 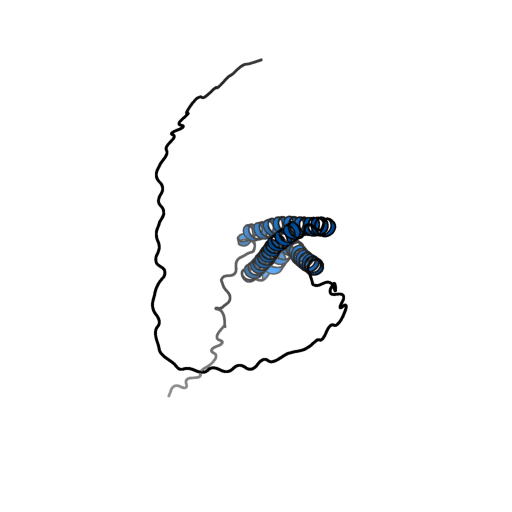96.31 91 VAL A CA 1
ATOM 737 C C . VAL A 1 91 ? -14.367 -2.395 17.734 1.00 96.31 91 VAL A C 1
ATOM 739 O O . VAL A 1 91 ? -15.347 -1.955 17.135 1.00 96.31 91 VAL A O 1
ATOM 742 N N . VAL A 1 92 ? -14.336 -2.443 19.070 1.00 96.38 92 VAL A N 1
ATOM 743 C CA . VAL A 1 92 ? -15.367 -1.804 19.913 1.00 96.38 92 VAL A CA 1
ATOM 744 C C . VAL A 1 92 ? -15.345 -0.287 19.703 1.00 96.38 92 VAL A C 1
ATOM 746 O O . VAL A 1 92 ? -14.279 0.314 19.691 1.00 96.38 92 VAL A O 1
ATOM 749 N N . ASP A 1 93 ? -16.514 0.352 19.626 1.00 95.00 93 ASP A N 1
ATOM 750 C CA . ASP A 1 93 ? -16.639 1.750 19.177 1.00 95.00 93 ASP A CA 1
ATOM 751 C C . ASP A 1 93 ? -15.782 2.753 19.971 1.00 95.00 93 ASP A C 1
ATOM 753 O O . ASP A 1 93 ? -15.200 3.667 19.392 1.00 95.00 93 ASP A O 1
ATOM 757 N N . ARG A 1 94 ? -15.619 2.535 21.285 1.00 96.00 94 ARG A N 1
ATOM 758 C CA . ARG A 1 94 ? -14.763 3.365 22.158 1.00 96.00 94 ARG A CA 1
ATOM 759 C C . ARG A 1 94 ? -13.277 3.357 21.767 1.00 96.00 94 ARG A C 1
ATOM 761 O O . ARG A 1 94 ? -12.564 4.306 22.066 1.00 96.00 94 ARG A O 1
ATOM 768 N N . ASP A 1 95 ? -12.820 2.277 21.137 1.00 96.56 95 ASP A N 1
ATOM 769 C CA . ASP A 1 95 ? -11.419 2.037 20.790 1.00 96.56 95 ASP A CA 1
ATOM 770 C C . ASP A 1 95 ? -11.116 2.412 19.321 1.00 96.56 95 ASP A C 1
ATOM 772 O O . ASP A 1 95 ? -9.957 2.371 18.906 1.00 96.56 95 ASP A O 1
ATOM 776 N N . LEU A 1 96 ? -12.125 2.805 18.526 1.00 96.50 96 LEU A N 1
ATOM 777 C CA . LEU A 1 96 ? -11.960 3.113 17.097 1.00 96.50 96 LEU A CA 1
ATOM 778 C C . LEU A 1 96 ? -10.953 4.236 16.844 1.00 96.50 96 LEU A C 1
ATOM 780 O O . LEU A 1 96 ? -10.107 4.103 15.967 1.00 96.50 96 LEU A O 1
ATOM 784 N N . GLY A 1 97 ? -10.991 5.309 17.641 1.00 97.19 97 GLY A N 1
ATOM 785 C CA . GLY A 1 97 ? -10.043 6.419 17.492 1.00 97.19 97 GLY A CA 1
ATOM 786 C C . GLY A 1 97 ? -8.588 5.994 17.715 1.00 97.19 97 GLY A C 1
ATOM 787 O O . GLY A 1 97 ? -7.690 6.456 17.013 1.00 97.19 97 GLY A O 1
ATOM 788 N N . LEU A 1 98 ? -8.352 5.062 18.646 1.00 96.56 98 LEU A N 1
ATOM 789 C CA . LEU A 1 98 ? -7.021 4.513 18.908 1.00 96.56 98 LEU A CA 1
ATOM 790 C C . LEU A 1 98 ? -6.553 3.598 17.771 1.00 96.56 98 LEU A C 1
ATOM 792 O O . LEU A 1 98 ? -5.382 3.646 17.391 1.00 96.56 98 LEU A O 1
ATOM 796 N N . PHE A 1 99 ? -7.452 2.768 17.234 1.00 97.81 99 PHE A N 1
ATOM 797 C CA . PHE A 1 99 ? -7.160 1.940 16.065 1.00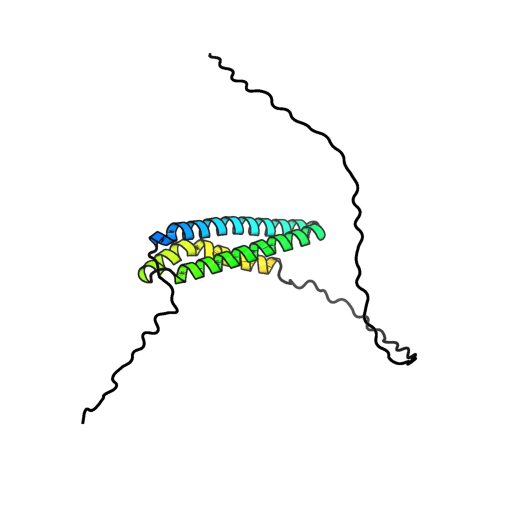 97.81 99 PHE A CA 1
ATOM 798 C C . PHE A 1 99 ? -6.786 2.815 14.867 1.00 97.81 99 PHE A C 1
ATOM 800 O O . PHE A 1 99 ? -5.706 2.641 14.303 1.00 97.81 99 PHE A O 1
ATOM 807 N N . ASP A 1 100 ? -7.640 3.790 14.538 1.00 97.38 100 ASP A N 1
ATOM 808 C CA . ASP A 1 100 ? -7.467 4.683 13.394 1.00 97.38 100 ASP A CA 1
ATOM 809 C C . ASP A 1 100 ? -6.149 5.455 13.506 1.00 97.38 100 ASP A C 1
ATOM 811 O O . ASP A 1 100 ? -5.371 5.456 12.558 1.00 97.38 100 ASP A O 1
ATOM 815 N N . SER A 1 101 ? -5.830 6.008 14.681 1.00 97.94 101 SER A N 1
ATOM 816 C CA . SER A 1 101 ? -4.560 6.706 14.920 1.00 97.94 101 SER A CA 1
ATOM 817 C C . SER A 1 101 ? -3.328 5.825 14.680 1.00 97.94 101 SER A C 1
ATOM 819 O O . SER A 1 101 ? -2.339 6.313 14.142 1.00 97.94 101 SER A O 1
ATOM 821 N N . LYS A 1 102 ? -3.370 4.535 15.040 1.00 97.06 102 LYS A N 1
ATOM 822 C CA . LYS A 1 102 ? -2.228 3.620 14.861 1.00 97.06 102 LYS A CA 1
ATOM 823 C C . LYS A 1 102 ? -1.970 3.257 13.400 1.00 97.06 102 LYS A C 1
ATOM 825 O O . LYS A 1 102 ? -0.821 3.032 13.037 1.00 97.06 102 LYS A O 1
ATOM 830 N N . VAL A 1 103 ? -3.018 3.145 12.583 1.00 97.69 103 VAL A N 1
ATOM 831 C CA . VAL A 1 103 ? -2.903 2.715 11.175 1.00 97.69 103 VAL A CA 1
ATOM 832 C C . VAL A 1 103 ? -2.935 3.875 10.183 1.00 97.69 103 VAL A C 1
ATOM 834 O O . VAL A 1 103 ? -2.669 3.658 9.002 1.00 97.69 103 VAL A O 1
ATOM 837 N N . HIS A 1 104 ? -3.266 5.089 10.634 1.00 97.62 104 HIS A N 1
ATOM 838 C CA . HIS A 1 104 ? -3.484 6.248 9.771 1.00 97.62 104 HIS A CA 1
ATOM 839 C C . HIS A 1 104 ? -2.296 6.509 8.845 1.00 97.62 104 HIS A C 1
ATOM 841 O O . HIS A 1 104 ? -2.458 6.482 7.626 1.00 97.62 104 HIS A O 1
ATOM 847 N N . ASP A 1 105 ? -1.104 6.688 9.412 1.00 97.75 105 ASP A N 1
ATOM 848 C CA . ASP A 1 105 ? 0.078 7.100 8.654 1.00 97.75 105 ASP A CA 1
ATOM 849 C C . ASP A 1 105 ? 0.433 6.096 7.556 1.00 97.75 105 ASP A C 1
ATOM 851 O O . ASP A 1 105 ? 0.631 6.472 6.400 1.00 97.75 105 ASP A O 1
ATOM 855 N N . VAL A 1 106 ? 0.475 4.803 7.896 1.00 97.62 106 VAL A N 1
ATOM 856 C CA . VAL A 1 106 ? 0.827 3.755 6.931 1.00 97.62 106 VAL A CA 1
ATOM 857 C C . VAL A 1 106 ? -0.255 3.590 5.861 1.00 97.62 106 VAL A C 1
ATOM 859 O O . VAL A 1 106 ? 0.064 3.412 4.688 1.00 97.62 106 VAL A O 1
ATOM 862 N N . LYS A 1 107 ? -1.539 3.726 6.223 1.00 98.06 107 LYS A N 1
ATOM 863 C CA . LYS A 1 107 ? -2.653 3.657 5.270 1.00 98.06 107 LYS A CA 1
ATOM 864 C C . LYS A 1 107 ? -2.621 4.835 4.296 1.00 98.06 107 LYS A C 1
ATOM 866 O O . LYS A 1 107 ? -2.785 4.625 3.098 1.00 98.06 107 LYS A O 1
ATOM 871 N N . MET A 1 108 ? -2.389 6.053 4.786 1.00 98.31 108 MET A N 1
ATOM 872 C CA . MET A 1 108 ? -2.308 7.246 3.940 1.00 98.31 108 MET A CA 1
ATOM 873 C C . MET A 1 108 ? -1.115 7.177 2.986 1.00 98.31 108 MET A C 1
ATOM 875 O O . MET A 1 108 ? -1.281 7.424 1.793 1.00 98.31 108 MET A O 1
ATOM 879 N N . LYS A 1 109 ? 0.058 6.753 3.476 1.00 98.25 109 LYS A N 1
ATOM 880 C CA . LYS A 1 109 ? 1.228 6.487 2.624 1.00 98.25 109 LYS A CA 1
ATOM 881 C C . LYS A 1 109 ? 0.928 5.434 1.562 1.00 98.25 109 LYS A C 1
ATOM 883 O O . LYS A 1 109 ? 1.283 5.621 0.404 1.00 98.25 109 LYS A O 1
ATOM 888 N N . ALA A 1 110 ? 0.249 4.352 1.940 1.00 98.31 110 ALA A N 1
ATOM 889 C CA . ALA A 1 110 ? -0.104 3.280 1.021 1.00 98.31 110 ALA A CA 1
ATOM 890 C C . ALA A 1 110 ? -1.057 3.731 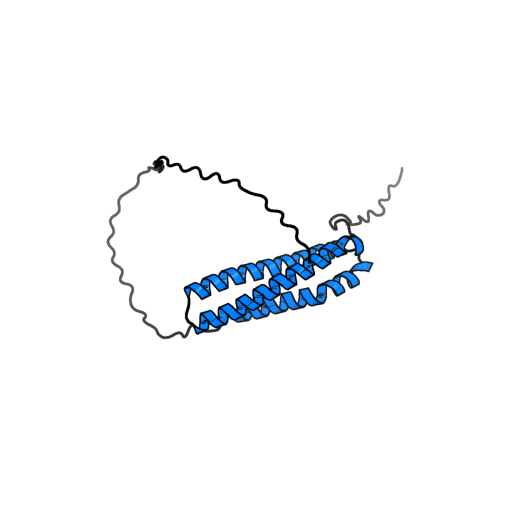-0.092 1.00 98.31 110 ALA A C 1
ATOM 892 O O . ALA A 1 110 ? -0.859 3.362 -1.247 1.00 98.31 110 ALA A O 1
ATOM 893 N N . ILE A 1 111 ? -2.057 4.553 0.237 1.00 98.25 111 ILE A N 1
ATOM 894 C CA . ILE A 1 111 ? -2.962 5.147 -0.754 1.00 98.25 111 ILE A CA 1
ATOM 895 C C . ILE A 1 111 ? -2.178 6.079 -1.688 1.00 98.25 111 ILE A C 1
ATOM 897 O O . ILE A 1 111 ? -2.229 5.886 -2.900 1.00 98.25 111 ILE A O 1
ATOM 901 N N . SER A 1 112 ? -1.383 7.004 -1.133 1.00 98.12 112 SER A N 1
ATOM 902 C CA . SER A 1 112 ? -0.564 7.944 -1.919 1.00 98.12 112 SER A CA 1
ATOM 903 C C . SER A 1 112 ? 0.367 7.220 -2.888 1.00 98.12 112 SER A C 1
ATOM 905 O O . SER A 1 112 ? 0.368 7.508 -4.079 1.00 98.12 112 SER A O 1
ATOM 907 N N . ALA A 1 113 ? 1.105 6.213 -2.412 1.00 97.81 113 ALA A N 1
ATOM 908 C CA . ALA A 1 113 ? 2.056 5.471 -3.235 1.00 97.81 113 ALA A CA 1
ATOM 909 C C . ALA A 1 113 ? 1.377 4.716 -4.389 1.00 97.81 113 ALA A C 1
ATOM 911 O O . ALA A 1 113 ? 1.931 4.613 -5.484 1.00 97.81 113 ALA A O 1
ATOM 912 N N . VAL A 1 114 ? 0.171 4.184 -4.163 1.00 97.81 114 VAL A N 1
ATOM 913 C CA . VAL A 1 114 ? -0.615 3.523 -5.212 1.00 97.81 114 VAL A CA 1
ATOM 914 C C . VAL A 1 114 ? -1.087 4.525 -6.264 1.00 97.81 114 VAL A C 1
ATOM 916 O O . VAL A 1 114 ? -1.033 4.205 -7.453 1.00 97.81 114 VAL A O 1
ATOM 919 N N . ASP A 1 115 ? -1.522 5.714 -5.850 1.00 96.69 115 ASP A N 1
ATOM 920 C CA . ASP A 1 115 ? -1.971 6.769 -6.762 1.00 96.69 115 ASP A CA 1
ATOM 921 C C . ASP A 1 115 ? -0.799 7.341 -7.574 1.00 96.69 115 ASP A C 1
ATOM 923 O O . ASP A 1 115 ? -0.879 7.437 -8.799 1.00 96.69 115 ASP A O 1
ATOM 927 N N . GLU A 1 116 ? 0.332 7.622 -6.924 1.00 95.81 116 GLU A N 1
ATOM 928 C CA . GLU A 1 116 ? 1.576 8.049 -7.576 1.00 95.81 116 GLU A CA 1
ATOM 929 C C . GLU A 1 116 ? 2.057 7.021 -8.608 1.00 95.81 116 GLU A C 1
ATOM 931 O O . GLU A 1 116 ? 2.417 7.366 -9.736 1.00 95.81 116 GLU A O 1
ATOM 936 N N . PHE A 1 117 ? 2.018 5.735 -8.256 1.00 96.00 117 PHE A N 1
ATOM 937 C CA . PHE A 1 117 ? 2.369 4.664 -9.180 1.00 96.00 117 PHE A CA 1
ATOM 938 C C . PHE A 1 117 ? 1.381 4.554 -10.350 1.00 96.00 117 PHE A C 1
ATOM 940 O O . PHE A 1 117 ? 1.787 4.320 -11.491 1.00 96.00 117 PHE A O 1
ATOM 947 N N . ALA A 1 118 ? 0.083 4.749 -10.101 1.00 94.19 118 ALA A N 1
ATOM 948 C CA . ALA A 1 118 ? -0.922 4.775 -11.157 1.00 94.19 118 ALA A CA 1
ATOM 949 C C . ALA A 1 118 ? -0.692 5.938 -12.134 1.00 94.19 118 ALA A C 1
ATOM 951 O O . ALA A 1 118 ? -0.900 5.760 -13.331 1.00 94.19 118 ALA A O 1
ATOM 952 N N . MET A 1 119 ? -0.205 7.089 -11.663 1.00 92.81 119 MET A N 1
ATOM 953 C CA . MET A 1 119 ? 0.200 8.201 -12.532 1.00 92.81 119 MET A CA 1
ATOM 954 C C . MET A 1 119 ? 1.465 7.889 -13.344 1.00 92.81 119 MET A C 1
ATOM 956 O O . MET A 1 119 ? 1.584 8.350 -14.474 1.00 92.81 119 MET A O 1
ATOM 960 N N . LEU A 1 120 ? 2.389 7.088 -12.800 1.00 89.94 120 LEU A N 1
ATOM 961 C CA . LEU A 1 120 ? 3.615 6.675 -13.492 1.00 89.94 120 LEU A CA 1
ATOM 962 C C . LEU A 1 120 ? 3.349 5.717 -14.667 1.00 89.94 120 LEU A C 1
ATOM 964 O O . LEU A 1 120 ? 4.029 5.810 -15.686 1.00 89.94 120 LEU A O 1
ATOM 968 N N . ILE A 1 121 ? 2.407 4.777 -14.513 1.00 86.62 121 ILE A N 1
ATOM 969 C CA . ILE A 1 121 ? 2.072 3.763 -15.538 1.00 86.62 121 ILE A CA 1
ATOM 970 C C . ILE A 1 121 ? 0.850 4.148 -16.380 1.00 86.62 121 ILE A C 1
ATOM 972 O O . ILE A 1 121 ? 0.665 3.619 -17.478 1.00 86.62 121 ILE A O 1
ATOM 976 N N . GLY A 1 122 ? -0.004 5.039 -15.873 1.00 75.56 122 GLY A N 1
ATOM 977 C CA . GLY A 1 122 ? -1.214 5.484 -16.553 1.00 75.56 122 GLY A CA 1
ATOM 978 C C . GLY A 1 122 ? -0.925 5.976 -17.975 1.00 75.56 122 GLY A C 1
ATOM 979 O O . GLY A 1 122 ? 0.189 6.418 -18.260 1.00 75.56 122 GLY A O 1
ATOM 980 N N . PRO A 1 123 ? -1.906 5.891 -18.891 1.00 53.31 123 PRO A N 1
ATOM 981 C CA . PRO A 1 123 ? -1.708 6.227 -20.294 1.00 53.31 123 PRO A CA 1
ATOM 982 C C . PRO A 1 123 ? -1.424 7.728 -20.452 1.00 53.31 123 PRO A C 1
ATOM 984 O O . PRO A 1 123 ? -2.325 8.537 -20.657 1.00 53.31 123 PRO A O 1
ATOM 987 N N . GLY A 1 124 ? -0.156 8.116 -20.359 1.00 46.44 124 GLY A N 1
ATOM 988 C CA . GLY A 1 124 ? 0.325 9.426 -20.762 1.00 46.44 124 GLY A CA 1
ATOM 989 C C . GLY A 1 124 ? 0.436 9.467 -22.281 1.00 46.44 124 GLY A C 1
ATOM 990 O O . GLY A 1 124 ? 1.391 8.932 -22.832 1.00 46.44 124 GLY A O 1
ATOM 991 N N . VAL A 1 125 ? -0.568 10.055 -22.940 1.00 48.88 125 VAL A N 1
ATOM 992 C CA . VAL A 1 125 ? -0.540 10.701 -24.269 1.00 48.88 125 VAL A CA 1
ATOM 993 C C . VAL A 1 125 ? 0.757 10.506 -25.086 1.00 48.88 125 VAL A C 1
ATOM 995 O O . VAL A 1 125 ? 1.532 11.422 -25.317 1.00 48.88 125 VAL A O 1
ATOM 998 N N . SER A 1 126 ? 0.996 9.284 -25.553 1.00 41.97 126 SER A N 1
ATOM 999 C CA . SER A 1 126 ? 2.108 8.946 -26.457 1.00 41.97 126 SER A CA 1
ATOM 1000 C C . SER A 1 126 ? 1.579 8.118 -27.621 1.00 41.97 126 SER A C 1
ATOM 1002 O O . SER A 1 126 ? 2.159 7.123 -28.035 1.00 41.97 126 SER A O 1
ATOM 1004 N N . THR A 1 127 ? 0.417 8.508 -28.139 1.00 38.62 127 THR A N 1
ATOM 1005 C CA . THR A 1 127 ? -0.010 8.116 -29.479 1.00 38.62 127 THR A CA 1
ATOM 1006 C C . THR A 1 127 ? -0.073 9.400 -30.278 1.00 38.62 127 THR A C 1
ATOM 1008 O O . THR A 1 127 ? -1.121 10.028 -30.418 1.00 38.62 127 THR A O 1
ATOM 1011 N N . THR A 1 128 ? 1.091 9.842 -30.750 1.00 41.75 128 THR A N 1
ATOM 1012 C CA . THR A 1 128 ? 1.158 10.742 -31.892 1.00 41.75 128 THR A CA 1
ATOM 1013 C C . THR A 1 128 ? 0.480 10.024 -33.049 1.00 41.75 128 THR A C 1
ATOM 1015 O O . THR A 1 128 ? 1.039 9.163 -33.723 1.00 41.75 128 THR A O 1
ATOM 1018 N N . ALA A 1 129 ? -0.788 10.369 -33.232 1.00 48.22 129 ALA A N 1
ATOM 1019 C CA . ALA A 1 129 ? -1.496 10.196 -34.473 1.00 48.22 129 ALA A CA 1
ATOM 1020 C C . ALA A 1 129 ? -0.679 10.881 -35.581 1.00 48.22 129 ALA A C 1
ATOM 1022 O O . ALA A 1 129 ? -0.626 12.102 -35.684 1.00 48.22 129 ALA A O 1
ATOM 1023 N N . SER A 1 130 ? -0.013 10.067 -36.385 1.00 43.62 130 SER A N 1
ATOM 1024 C CA . SE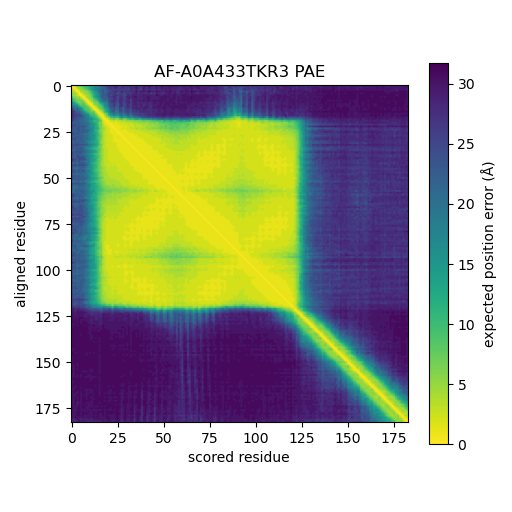R A 1 130 ? 0.514 10.385 -37.706 1.00 43.62 130 SER A CA 1
ATOM 1025 C C . SER A 1 130 ? 0.454 9.075 -38.476 1.00 43.62 130 SER A C 1
ATOM 1027 O O . SER A 1 130 ? 0.893 8.049 -37.975 1.00 43.62 130 SER A O 1
ATOM 1029 N N . SER A 1 131 ? -0.093 8.967 -39.668 1.00 44.22 131 SER A N 1
ATOM 1030 C CA . SER A 1 131 ? -0.920 9.833 -40.488 1.00 44.22 131 SER A CA 1
ATOM 1031 C C . SER A 1 131 ? -1.650 8.853 -41.412 1.00 44.22 131 SER A C 1
ATOM 1033 O O . SER A 1 131 ? -1.204 7.717 -41.599 1.00 44.22 131 SER A O 1
ATOM 1035 N N . GLY A 1 132 ? -2.810 9.244 -41.923 1.00 46.56 132 GLY A N 1
ATOM 1036 C CA . GLY A 1 132 ? -3.709 8.350 -42.639 1.00 46.56 132 GLY A CA 1
ATOM 1037 C C . GLY A 1 132 ? -3.063 7.551 -43.774 1.00 46.56 132 GLY A C 1
ATOM 1038 O O . GLY A 1 132 ? -2.236 8.041 -44.536 1.00 46.56 132 GLY A O 1
ATOM 1039 N N . SER A 1 133 ? -3.562 6.334 -43.953 1.00 44.44 133 SER A N 1
ATOM 1040 C CA . SER A 1 133 ? -3.728 5.776 -45.289 1.00 44.44 133 SER A CA 1
ATOM 1041 C C . SER A 1 133 ? -4.963 4.890 -45.290 1.00 44.44 133 SER A C 1
ATOM 1043 O O . SER A 1 133 ? -4.927 3.681 -45.072 1.00 44.44 133 SER A O 1
ATOM 1045 N N . ALA A 1 134 ? -6.105 5.545 -45.488 1.00 51.88 134 ALA A N 1
ATOM 1046 C CA . ALA A 1 134 ? -7.274 4.887 -46.024 1.00 51.88 134 ALA A CA 1
ATOM 1047 C C . ALA A 1 134 ? -6.921 4.381 -47.427 1.00 51.88 134 ALA A C 1
ATOM 1049 O O . ALA A 1 134 ? -6.718 5.194 -48.329 1.00 51.88 134 ALA A O 1
ATOM 1050 N N . ARG A 1 135 ? -6.896 3.060 -47.647 1.00 44.06 135 ARG A N 1
ATOM 1051 C CA . ARG A 1 135 ? -7.084 2.539 -49.003 1.00 44.06 135 ARG A CA 1
ATOM 1052 C C . ARG A 1 135 ? -7.627 1.109 -49.070 1.00 44.06 135 ARG A C 1
ATOM 1054 O O . ARG A 1 135 ? -6.936 0.134 -48.828 1.00 44.06 135 ARG A O 1
ATOM 1061 N N . GLN A 1 136 ? -8.898 1.082 -49.469 1.00 41.25 136 GLN A N 1
ATOM 1062 C CA . GLN A 1 136 ? -9.579 0.130 -50.352 1.00 41.25 136 GLN A CA 1
ATOM 1063 C C . GLN A 1 136 ? -9.704 -1.344 -49.934 1.00 41.25 136 GLN A C 1
ATOM 1065 O O . GLN A 1 136 ? -8.868 -2.195 -50.213 1.00 41.25 136 GLN A O 1
ATOM 1070 N N . ARG A 1 137 ? -10.918 -1.631 -49.441 1.00 44.38 137 ARG A N 1
ATOM 1071 C CA . ARG A 1 137 ? -11.702 -2.826 -49.777 1.00 44.38 137 ARG A CA 1
ATOM 1072 C C . ARG A 1 137 ? -11.548 -3.175 -51.261 1.00 44.38 137 ARG A C 1
ATOM 1074 O O . ARG A 1 137 ? -11.856 -2.344 -52.114 1.00 44.38 137 ARG A O 1
ATOM 1081 N N . THR A 1 138 ? -11.192 -4.420 -51.546 1.00 44.69 138 THR A N 1
ATOM 1082 C CA . THR A 1 138 ? -11.613 -5.102 -52.771 1.00 44.69 138 THR A CA 1
ATOM 1083 C C . THR A 1 138 ? -12.309 -6.389 -52.355 1.00 44.69 138 THR A C 1
ATOM 1085 O O . THR A 1 138 ? -11.761 -7.217 -51.634 1.00 44.69 138 THR A O 1
ATOM 1088 N N . ALA A 1 139 ? -13.582 -6.471 -52.726 1.00 44.41 139 ALA A N 1
ATOM 1089 C CA . ALA A 1 139 ? -14.362 -7.687 -52.678 1.00 44.41 139 ALA A CA 1
ATOM 1090 C C . ALA A 1 139 ? -13.941 -8.552 -53.870 1.00 44.41 139 ALA A C 1
ATOM 1092 O O . ALA A 1 139 ? -13.881 -8.054 -54.993 1.00 44.41 139 ALA A O 1
ATOM 1093 N N . VAL A 1 140 ? -13.676 -9.830 -53.624 1.00 48.28 140 VAL A N 1
ATOM 1094 C CA . VAL A 1 140 ? -13.798 -10.870 -54.643 1.00 48.28 140 VAL A CA 1
ATOM 1095 C C . VAL A 1 140 ? -14.821 -11.853 -54.107 1.00 48.28 140 VAL A C 1
ATOM 1097 O O . VAL A 1 140 ? -14.572 -12.600 -53.164 1.00 48.28 140 VAL A O 1
ATOM 1100 N N . GLU A 1 141 ? -16.010 -11.771 -54.695 1.00 44.94 141 GLU A N 1
ATOM 1101 C CA . GLU A 1 141 ? -16.964 -12.863 -54.728 1.00 44.94 141 GLU A CA 1
ATOM 1102 C C . GLU A 1 141 ? -16.327 -14.041 -55.459 1.00 44.94 141 GLU A C 1
ATOM 1104 O O . GLU A 1 141 ? -15.903 -13.934 -56.610 1.00 44.94 141 GLU A O 1
ATOM 1109 N N . THR A 1 142 ? -16.317 -15.201 -54.822 1.00 48.09 142 THR A N 1
ATOM 1110 C CA . THR A 1 142 ? -16.461 -16.459 -55.548 1.00 48.09 142 THR A CA 1
ATOM 1111 C C . THR A 1 142 ? -17.238 -17.391 -54.638 1.00 48.09 142 THR A C 1
ATOM 1113 O O . THR A 1 142 ? -16.702 -17.963 -53.693 1.00 48.09 142 THR A O 1
ATOM 1116 N N . GLY A 1 143 ? -18.547 -17.463 -54.871 1.00 41.16 143 GLY A N 1
ATOM 1117 C CA . GLY A 1 143 ? -19.391 -18.467 -54.247 1.00 41.16 143 GLY A CA 1
ATOM 1118 C C . GLY A 1 143 ? -19.014 -19.855 -54.750 1.00 41.16 143 GLY A C 1
ATOM 1119 O O . GLY A 1 143 ? -18.702 -20.006 -55.925 1.00 41.16 143 GLY A O 1
ATOM 1120 N N . HIS A 1 144 ? -19.064 -20.841 -53.862 1.00 55.78 144 HIS A N 1
ATOM 1121 C CA . HIS A 1 144 ? -19.368 -22.240 -54.158 1.00 55.78 144 HIS A CA 1
ATOM 1122 C C . HIS A 1 144 ? -20.025 -22.805 -52.897 1.00 55.78 144 HIS A C 1
ATOM 1124 O O . HIS A 1 144 ? -19.399 -22.893 -51.843 1.00 55.78 144 HIS A O 1
ATOM 1130 N N . GLY A 1 145 ? -21.321 -23.091 -52.995 1.00 40.25 145 GLY A N 1
ATOM 1131 C CA . GLY A 1 145 ? -22.068 -23.801 -51.968 1.00 40.25 145 GLY A CA 1
ATOM 1132 C C . GLY A 1 145 ? -21.974 -25.309 -52.173 1.00 40.25 145 GLY A C 1
ATOM 1133 O O . GLY A 1 145 ? -22.010 -25.780 -53.305 1.00 40.25 145 GLY A O 1
ATOM 1134 N N . CYS A 1 146 ? -21.891 -26.035 -51.066 1.00 44.19 146 CYS A N 1
ATOM 1135 C CA . CYS A 1 146 ? -22.406 -27.390 -50.858 1.00 44.19 146 CYS A CA 1
ATOM 1136 C C . CYS A 1 146 ? -22.233 -27.664 -49.355 1.00 44.19 146 CYS A C 1
ATOM 1138 O O . CYS A 1 146 ? -21.132 -27.549 -48.827 1.00 44.19 146 CYS A O 1
ATOM 1140 N N . ASP A 1 147 ? -23.316 -27.604 -48.595 1.00 37.81 147 ASP A N 1
ATOM 1141 C CA . ASP A 1 147 ? -24.224 -28.714 -48.278 1.00 37.81 147 ASP A CA 1
ATOM 1142 C C . ASP A 1 147 ? -23.709 -29.539 -47.090 1.00 37.81 147 ASP A C 1
ATOM 1144 O O . ASP A 1 147 ? -22.517 -29.805 -46.947 1.00 37.81 147 ASP A O 1
ATOM 1148 N N . GLY A 1 148 ? -24.626 -29.801 -46.165 1.00 43.94 148 GLY A N 1
ATOM 1149 C CA . GLY A 1 148 ? -24.332 -30.298 -44.832 1.00 43.94 148 GLY A CA 1
ATOM 1150 C C . GLY A 1 148 ? -23.914 -31.761 -44.806 1.00 43.94 148 GLY A C 1
ATOM 1151 O O . GLY A 1 148 ? -24.248 -32.526 -45.696 1.00 43.94 148 GLY A O 1
ATOM 1152 N N . THR A 1 149 ? -23.228 -32.132 -43.725 1.00 52.69 149 THR A N 1
ATOM 1153 C CA . THR A 1 149 ? -23.555 -33.286 -42.871 1.00 52.69 149 THR A CA 1
ATOM 1154 C C . THR A 1 149 ? -22.609 -33.301 -41.672 1.00 52.69 149 THR A C 1
ATOM 1156 O O . THR A 1 149 ? -21.392 -33.241 -41.822 1.00 52.69 149 THR A O 1
ATOM 1159 N N . ASP A 1 150 ? -23.219 -33.328 -40.491 1.00 41.16 150 ASP A N 1
ATOM 1160 C CA . ASP A 1 150 ? -22.864 -34.123 -39.313 1.00 41.16 150 ASP A CA 1
ATOM 1161 C C . ASP A 1 150 ? -21.570 -34.961 -39.385 1.00 41.16 150 ASP A C 1
ATOM 1163 O O . ASP A 1 150 ? -21.483 -35.898 -40.173 1.00 41.16 150 ASP A O 1
ATOM 1167 N N . SER A 1 151 ? -20.607 -34.669 -38.503 1.00 52.00 151 SER A N 1
ATOM 1168 C CA . SER A 1 151 ? -19.981 -35.689 -37.646 1.00 52.00 151 SER A CA 1
ATOM 1169 C C . SER A 1 151 ? -18.940 -35.059 -36.706 1.00 52.00 151 SER A C 1
ATOM 1171 O O . SER A 1 151 ? -17.914 -34.553 -37.168 1.00 52.00 151 SER A O 1
ATOM 1173 N N . PRO A 1 152 ? -19.144 -35.109 -35.378 1.00 58.25 152 PRO A N 1
ATOM 1174 C CA . PRO A 1 152 ? -18.067 -34.969 -34.410 1.00 58.25 152 PRO A CA 1
ATOM 1175 C C . PRO A 1 152 ? -17.356 -36.324 -34.243 1.00 58.25 152 PRO A C 1
ATOM 1177 O O . PRO A 1 152 ? -17.826 -37.333 -34.760 1.00 58.25 152 PRO A O 1
ATOM 1180 N N . LEU A 1 153 ? -16.283 -36.333 -33.444 1.00 39.78 153 LEU A N 1
ATOM 1181 C CA . LEU A 1 153 ? -15.411 -37.454 -33.043 1.00 39.78 153 LEU A CA 1
ATOM 1182 C C . LEU A 1 153 ? -14.058 -37.453 -33.775 1.00 39.78 153 LEU A C 1
ATOM 1184 O O . LEU A 1 153 ? -13.940 -37.890 -34.911 1.00 39.78 153 LEU A O 1
ATOM 1188 N N . LEU A 1 154 ? -13.004 -37.024 -33.076 1.00 50.06 154 LEU A N 1
ATOM 1189 C CA . LEU A 1 154 ? -12.102 -37.968 -32.407 1.00 50.06 154 LEU A CA 1
ATOM 1190 C C . LEU A 1 154 ? -11.209 -37.242 -31.370 1.00 50.06 154 LEU A C 1
ATOM 1192 O O . LEU A 1 154 ? -10.772 -36.115 -31.605 1.00 50.06 154 LEU A O 1
ATOM 1196 N N . PRO A 1 155 ? -10.949 -37.872 -30.209 1.00 49.25 155 PRO A N 1
ATOM 1197 C CA . PRO A 1 155 ? -10.128 -37.330 -29.133 1.00 49.25 155 PRO A CA 1
ATOM 1198 C C . PRO A 1 155 ? -8.634 -37.562 -29.391 1.00 49.25 155 PRO A C 1
ATOM 1200 O O . PRO A 1 155 ? -8.207 -38.663 -29.734 1.00 49.25 155 PRO A O 1
ATOM 1203 N N . CYS A 1 156 ? -7.819 -36.535 -29.153 1.00 38.34 156 CYS A N 1
ATOM 1204 C CA . CYS A 1 156 ? -6.365 -36.657 -29.160 1.00 38.34 156 CYS A CA 1
ATOM 1205 C C . CYS A 1 156 ? -5.917 -37.326 -27.848 1.00 38.34 156 CYS A C 1
ATOM 1207 O O . CYS A 1 156 ? -5.948 -36.705 -26.786 1.00 38.34 156 CYS A O 1
ATOM 1209 N N . SER A 1 157 ? -5.553 -38.609 -27.914 1.00 45.97 157 SER A N 1
ATOM 1210 C CA . SER A 1 157 ? -4.888 -39.349 -26.835 1.00 45.97 157 SER A CA 1
ATOM 1211 C C . SER A 1 157 ? -3.475 -39.757 -27.278 1.00 45.97 157 SER A C 1
ATOM 1213 O O . SER A 1 157 ? -3.310 -40.377 -28.321 1.00 45.97 157 SER A O 1
ATOM 1215 N N . GLN A 1 158 ? -2.516 -39.323 -26.452 1.00 48.91 158 GLN A N 1
ATOM 1216 C CA . GLN A 1 158 ? -1.068 -39.575 -26.267 1.00 48.91 158 GLN A CA 1
ATOM 1217 C C . GLN A 1 158 ? -0.350 -40.748 -26.988 1.00 48.91 158 GLN A C 1
ATOM 1219 O O . GLN A 1 158 ? -0.966 -41.736 -27.373 1.00 48.91 158 GLN A O 1
ATOM 1224 N N . PRO A 1 159 ? 1.001 -40.686 -27.074 1.00 52.09 159 PRO A N 1
ATOM 1225 C CA . PRO A 1 159 ? 1.858 -41.313 -26.040 1.00 52.09 159 PRO A CA 1
ATOM 1226 C C . PRO A 1 159 ? 3.019 -40.388 -25.597 1.00 52.09 159 PRO A C 1
ATOM 1228 O O . PRO A 1 159 ? 3.592 -39.657 -26.395 1.00 52.09 159 PRO A O 1
ATOM 1231 N N . LEU A 1 160 ? 3.288 -40.208 -24.299 1.00 39.94 160 LEU A N 1
ATOM 1232 C CA . LEU A 1 160 ? 4.143 -41.049 -23.441 1.00 39.94 160 LEU A CA 1
ATOM 1233 C C . LEU A 1 160 ? 5.495 -41.417 -24.084 1.00 39.94 160 LEU A C 1
ATOM 1235 O O . LEU A 1 160 ? 5.624 -42.467 -24.705 1.00 39.94 160 LEU A O 1
ATOM 1239 N N . LEU A 1 161 ? 6.520 -40.593 -23.844 1.00 47.72 161 LEU A N 1
ATOM 1240 C CA . LEU A 1 161 ? 7.915 -41.035 -23.880 1.00 47.72 161 LEU A CA 1
ATOM 1241 C C . LEU A 1 161 ? 8.448 -41.095 -22.447 1.00 47.72 161 LEU A C 1
ATOM 1243 O O . LEU A 1 161 ? 8.651 -40.076 -21.789 1.00 47.72 161 LEU A O 1
ATOM 1247 N N . GLN A 1 162 ? 8.618 -42.327 -21.972 1.00 39.75 162 GLN A N 1
ATOM 1248 C CA . GLN A 1 162 ? 9.517 -42.674 -20.882 1.00 39.75 162 GLN A CA 1
ATOM 1249 C C . GLN A 1 162 ? 10.890 -42.951 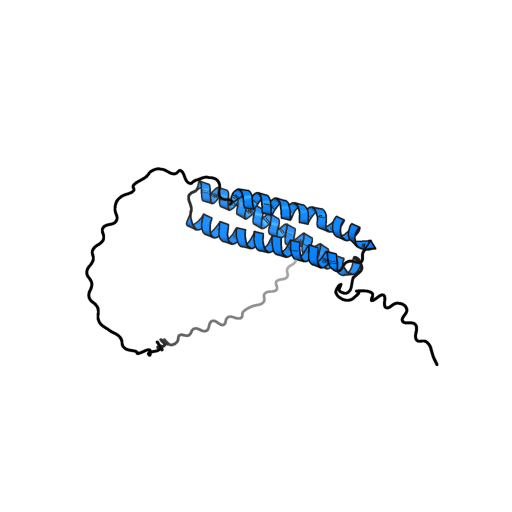-21.502 1.00 39.75 162 GLN A C 1
ATOM 1251 O O . GLN A 1 162 ? 11.002 -43.859 -22.320 1.00 39.75 162 GLN A O 1
ATOM 1256 N N . GLU A 1 163 ? 11.927 -42.235 -21.071 1.00 44.19 163 GLU A N 1
ATOM 1257 C CA . GLU A 1 163 ? 13.299 -42.736 -21.152 1.00 44.19 163 GLU A CA 1
ATOM 1258 C C . GLU A 1 163 ? 13.923 -42.803 -19.753 1.00 44.19 163 GLU A C 1
ATOM 1260 O O . GLU A 1 163 ? 14.175 -41.821 -19.058 1.00 44.19 163 GLU A O 1
ATOM 1265 N N . THR A 1 164 ? 14.029 -44.057 -19.337 1.00 43.88 164 THR A N 1
ATOM 1266 C CA . THR A 1 164 ? 15.038 -44.750 -18.537 1.00 43.88 164 THR A CA 1
ATOM 1267 C C . THR A 1 164 ? 16.256 -43.984 -17.984 1.00 43.88 164 THR A C 1
ATOM 1269 O O . THR A 1 164 ? 17.117 -43.510 -18.712 1.00 43.88 164 THR A O 1
ATOM 1272 N N . VAL A 1 165 ? 16.368 -44.069 -16.651 1.00 50.06 165 VAL A N 1
ATOM 1273 C CA . VAL A 1 165 ? 17.524 -44.478 -15.815 1.00 50.06 165 VAL A CA 1
ATOM 1274 C C . VAL A 1 165 ? 18.935 -43.913 -16.069 1.00 50.06 165 VAL A C 1
ATOM 1276 O O . VAL A 1 165 ? 19.635 -44.288 -17.000 1.00 50.06 165 VAL A O 1
ATOM 1279 N N . SER A 1 166 ? 19.443 -43.168 -15.082 1.00 50.00 166 SER A N 1
ATOM 1280 C CA . SER A 1 166 ? 20.758 -43.343 -14.416 1.00 50.00 166 SER A CA 1
ATOM 1281 C C . SER A 1 166 ? 20.906 -42.200 -13.391 1.00 50.00 166 SER A C 1
ATOM 1283 O O . SER A 1 166 ? 20.654 -41.051 -13.704 1.00 50.00 166 SER A O 1
ATOM 1285 N N . GLY A 1 167 ? 21.205 -42.371 -12.105 1.00 40.84 167 GLY A N 1
ATOM 1286 C CA . GLY A 1 167 ? 21.862 -43.465 -11.417 1.00 40.84 167 GLY A CA 1
ATOM 1287 C C . GLY A 1 167 ? 23.242 -43.027 -10.931 1.00 40.84 167 GLY A C 1
ATOM 1288 O O . GLY A 1 167 ? 24.217 -43.591 -11.398 1.00 40.84 167 GLY A O 1
ATOM 1289 N N . THR A 1 168 ? 23.352 -42.085 -9.983 1.00 49.72 168 THR A N 1
ATOM 1290 C CA . THR A 1 168 ? 24.563 -41.944 -9.149 1.00 49.72 168 THR A CA 1
ATOM 1291 C C . THR A 1 168 ? 24.222 -41.534 -7.711 1.00 49.72 168 THR A C 1
ATOM 1293 O O . THR A 1 168 ? 23.665 -40.479 -7.422 1.00 49.72 168 THR A O 1
ATOM 1296 N N . LYS A 1 169 ? 24.563 -42.435 -6.783 1.00 45.50 169 LYS A N 1
ATOM 1297 C CA . LYS A 1 169 ? 24.656 -42.201 -5.339 1.00 45.50 169 LYS A CA 1
ATOM 1298 C C . LYS A 1 169 ? 25.855 -41.291 -5.059 1.00 45.50 169 LYS A C 1
ATOM 1300 O O . LYS A 1 169 ? 26.956 -41.600 -5.496 1.00 45.50 169 LYS A O 1
ATOM 1305 N N . GLY A 1 170 ? 25.664 -40.272 -4.228 1.00 44.56 170 GLY A N 1
ATOM 1306 C CA . GLY A 1 170 ? 26.742 -39.505 -3.602 1.00 44.56 170 GLY A CA 1
ATOM 1307 C C . GLY A 1 170 ? 26.427 -39.279 -2.128 1.00 44.56 170 GLY A C 1
ATOM 1308 O O . GLY A 1 170 ? 25.864 -38.259 -1.754 1.00 44.56 170 GLY A O 1
ATOM 1309 N N . LYS A 1 171 ? 26.731 -40.278 -1.298 1.00 46.75 171 LYS A N 1
ATOM 1310 C CA . LYS A 1 171 ? 26.651 -40.221 0.165 1.00 46.75 171 LYS A CA 1
ATOM 1311 C C . LYS A 1 171 ? 28.033 -39.783 0.650 1.00 46.75 171 LYS A C 1
ATOM 1313 O O . LYS A 1 171 ? 28.990 -40.503 0.396 1.00 46.75 171 LYS A O 1
ATOM 1318 N N . SER A 1 172 ? 28.144 -38.647 1.333 1.00 49.38 172 SER A N 1
ATOM 1319 C CA . SER A 1 172 ? 29.347 -38.337 2.111 1.00 49.38 172 SER A CA 1
ATOM 1320 C C . SER A 1 172 ? 28.968 -37.637 3.414 1.00 49.38 172 SER A C 1
ATOM 1322 O O . SER A 1 172 ? 28.681 -36.445 3.466 1.00 49.38 172 SER A O 1
ATOM 1324 N N . GLN A 1 173 ? 28.894 -38.460 4.456 1.00 48.12 173 GLN A N 1
ATOM 1325 C CA . GLN A 1 173 ? 29.059 -38.107 5.863 1.00 48.12 173 GLN A CA 1
ATOM 1326 C C . GLN A 1 173 ? 30.561 -37.958 6.125 1.00 48.12 173 GLN A C 1
ATOM 1328 O O . GLN A 1 173 ? 31.291 -38.862 5.727 1.00 48.12 173 GLN A O 1
ATOM 1333 N N . SER A 1 174 ? 30.994 -36.896 6.816 1.00 45.88 174 SER A N 1
ATOM 1334 C CA . SER A 1 174 ? 32.278 -36.760 7.551 1.00 45.88 174 SER A CA 1
ATOM 1335 C C . SER A 1 174 ? 32.618 -35.275 7.699 1.00 45.88 174 SER A C 1
ATOM 1337 O O . SER A 1 174 ? 32.499 -34.549 6.727 1.00 45.88 174 SER A O 1
ATOM 1339 N N . HIS A 1 175 ? 33.090 -34.705 8.799 1.00 50.44 175 HIS A N 1
ATOM 1340 C CA . HIS A 1 175 ? 33.355 -35.149 10.157 1.00 50.44 175 HIS A CA 1
ATOM 1341 C C . HIS A 1 175 ? 33.340 -33.883 11.031 1.00 50.44 175 HIS A C 1
ATOM 1343 O O . HIS A 1 175 ? 33.656 -32.779 10.594 1.00 50.44 175 HIS A O 1
ATOM 1349 N N . ARG A 1 176 ? 32.979 -34.090 12.291 1.00 49.75 176 ARG A N 1
ATOM 1350 C CA . ARG A 1 176 ? 33.143 -33.198 13.439 1.00 49.75 176 ARG A CA 1
ATOM 1351 C C . ARG A 1 176 ? 34.618 -32.774 13.584 1.00 49.75 176 ARG A C 1
ATOM 1353 O O . ARG A 1 176 ? 35.481 -33.645 13.551 1.00 49.75 176 ARG A O 1
ATOM 1360 N N . ALA A 1 177 ? 34.894 -31.497 13.846 1.00 57.28 177 ALA A N 1
ATOM 1361 C CA . ALA A 1 177 ? 36.174 -31.057 14.406 1.00 57.28 177 ALA A CA 1
ATOM 1362 C C . ALA A 1 177 ? 35.942 -29.923 15.415 1.00 57.28 177 ALA A C 1
ATOM 1364 O O . ALA A 1 177 ? 35.767 -28.760 15.071 1.00 57.28 177 ALA A O 1
ATOM 1365 N N . THR A 1 178 ? 35.898 -30.309 16.684 1.00 53.12 178 THR A N 1
ATOM 1366 C CA . THR A 1 178 ? 36.283 -29.479 17.825 1.00 53.12 178 THR A CA 1
ATOM 1367 C C . THR A 1 178 ? 37.787 -29.230 17.763 1.00 53.12 178 THR A C 1
ATOM 1369 O O . THR A 1 178 ? 38.538 -30.201 17.677 1.00 53.12 178 THR A O 1
ATOM 1372 N N . LEU A 1 179 ? 38.234 -27.979 17.889 1.00 61.94 179 LEU A N 1
ATOM 1373 C CA . LEU A 1 179 ? 39.584 -27.701 18.374 1.00 61.94 179 LEU A CA 1
ATOM 1374 C C . LEU A 1 179 ? 39.570 -26.519 19.346 1.00 61.94 179 LEU A C 1
ATOM 1376 O O . LEU A 1 179 ? 39.265 -25.381 19.003 1.00 61.94 179 LEU A O 1
ATOM 1380 N N . THR A 1 180 ? 39.879 -26.876 20.582 1.00 51.97 180 THR A N 1
ATOM 1381 C CA . THR A 1 180 ? 40.285 -26.049 21.709 1.00 51.97 180 THR A CA 1
ATOM 1382 C C . THR A 1 180 ? 41.759 -25.670 21.552 1.00 51.97 180 THR A C 1
ATOM 1384 O O . THR A 1 180 ? 42.559 -26.564 21.303 1.00 51.97 180 THR A O 1
ATOM 1387 N N . GLN A 1 181 ? 42.122 -24.402 21.767 1.00 55.16 181 GLN A N 1
ATOM 1388 C CA . GLN A 1 181 ? 43.385 -23.944 22.388 1.00 55.16 181 GLN A CA 1
ATOM 1389 C C . GLN A 1 181 ? 43.303 -22.411 22.504 1.00 55.16 181 GLN A C 1
ATOM 1391 O O . GLN A 1 181 ? 43.089 -21.741 21.503 1.00 55.16 181 GLN A O 1
ATOM 1396 N N . VAL A 1 182 ? 43.151 -21.829 23.698 1.00 55.66 182 VAL A N 1
ATOM 1397 C CA . VAL A 1 182 ? 44.199 -21.556 24.704 1.00 55.66 182 VAL A CA 1
ATOM 1398 C C . VAL A 1 182 ? 45.347 -20.752 24.091 1.00 55.66 182 VAL A C 1
ATOM 1400 O O . VAL A 1 182 ? 46.240 -21.351 23.505 1.00 55.66 182 VAL A O 1
ATOM 1403 N N . PHE A 1 183 ? 45.282 -19.425 24.224 1.00 56.91 183 PHE A N 1
ATOM 1404 C CA . PHE A 1 183 ? 46.268 -18.570 24.899 1.00 56.91 183 PHE A CA 1
ATOM 1405 C C . PHE A 1 183 ? 45.585 -17.262 25.311 1.00 56.91 183 PHE A C 1
ATOM 1407 O O . PHE A 1 183 ? 44.711 -16.798 24.544 1.00 56.91 183 PHE A O 1
#

pLDDT: mean 76.04, std 24.2, range [37.81, 98.62]